Protein AF-A0A9P9W844-F1 (afdb_monomer_lite)

Sequence (372 aa):
MGIYDLEEVSGNNWARWEIDCRTGRSWWDEGYLLPQNLSDASILYVRTTEVPRVVESVQQILHGLYPSESNHTSTPWTVAMRSRADETLLPNTKSCARLAELTRAFARDAANRWNQSDDMRYLSKKLGKWMPGNKALTLDSRPTLSALMDTINATRAHGPSTRLPDEFYDERVREVIDRIVIDEQFRGYGLSRELRILGVGQLMGDIVLKMVDQVEWRMKCDTLGGTAMRSGGPPKLSLLGCHDRTIGVVLASLGCLGDSEQWPPFTSHIIFELFSKRTPGDSDLKEDKRNCLPRNANTSLTSIADQGGLSKLQGIGQRPVTKYTTNEEQTLDEYFVRVKYNDRIMTIPGCRVPGKHFDGDVSLCTLVSIPD

Secondary structure (DSSP, 8-state):
-EEEE-----TT------SSSSSS--TTTTT-SS-SSBS-GGGEEEEE-S-HHHHHHHHHHHHHHS-TTTB--SS---EE---TTS--SS--TTT-HHHHHHHHHHHHHHHHHHTTSHHHHHHHHHHGGGSGGGPPP-TTSSS-HHHHHHHHHHHHHS-GGGPPPGGGG-HHHHHHHHHHHHHHHHHHHHH-HHHHIIIIIHHHHHHHHHHHHHHHHHHHHHHTTTTS--S-PPPSEEEEEE-HHHHHHHHHHTT---TTPPP--TT-EEEEEEEEPPPTT--S--GGGS-------------TT---S------GGGS-GGG--HHHHHHHTTEEEEEEETTEEE--GGG-STTSEETTEEEEEEGGGS--

InterPro domains:
  IPR000560 Histidine phosphatase superfamily, clade-2 [PF00328] (36-277)
  IPR029033 Histidine phosphatase superfamily [G3DSA:3.40.50.1240] (22-370)
  IPR029033 Histidine phosphatase superfamily [SSF53254] (32-354)
  IPR050645 Histidine Acid Phosphatase [PTHR11567] (42-342)

Organism: NCBI:txid1658444

Structure (mmCIF, N/CA/C/O backbone):
data_AF-A0A9P9W844-F1
#
_entry.id   AF-A0A9P9W844-F1
#
loop_
_atom_site.group_PDB
_atom_site.id
_atom_site.type_symbol
_atom_site.label_atom_id
_atom_site.label_alt_id
_atom_site.label_comp_id
_atom_site.label_asym_id
_atom_site.label_entity_id
_atom_site.label_seq_id
_atom_site.pdbx_PDB_ins_code
_atom_site.Cartn_x
_atom_site.Cartn_y
_atom_site.Cartn_z
_atom_site.occupancy
_atom_site.B_iso_or_equiv
_atom_site.auth_seq_id
_atom_site.auth_comp_id
_atom_site.auth_asym_id
_atom_site.auth_atom_id
_atom_site.pdbx_PDB_model_num
ATOM 1 N N . MET A 1 1 ? -10.098 0.939 8.847 1.00 42.00 1 MET A N 1
ATOM 2 C CA . MET A 1 1 ? -8.892 1.739 8.527 1.00 42.00 1 MET A CA 1
ATOM 3 C C . MET A 1 1 ? -8.481 1.437 7.102 1.00 42.00 1 MET A C 1
ATOM 5 O O . MET A 1 1 ? -8.490 0.268 6.747 1.00 42.00 1 MET A O 1
ATOM 9 N N . GLY A 1 2 ? -8.169 2.449 6.294 1.00 43.94 2 GLY A N 1
ATOM 10 C CA . GLY A 1 2 ? -7.735 2.259 4.910 1.00 43.94 2 GLY A CA 1
ATOM 11 C C . GLY A 1 2 ? -6.359 2.871 4.652 1.00 43.94 2 GLY A C 1
ATOM 12 O O . GLY A 1 2 ? -6.083 3.976 5.120 1.00 43.94 2 GLY A O 1
ATOM 13 N N . ILE A 1 3 ? -5.509 2.143 3.935 1.00 47.06 3 ILE A N 1
ATOM 14 C CA . ILE A 1 3 ? -4.216 2.592 3.411 1.00 47.06 3 ILE A CA 1
ATOM 15 C C . ILE A 1 3 ? -4.394 2.782 1.910 1.00 47.06 3 ILE A C 1
ATOM 17 O O . ILE A 1 3 ? -4.820 1.834 1.263 1.00 47.06 3 ILE A O 1
ATOM 21 N N . TYR A 1 4 ? -4.077 3.954 1.367 1.00 54.84 4 TYR A N 1
ATOM 22 C CA . TYR A 1 4 ? -4.317 4.282 -0.039 1.00 54.84 4 TYR A CA 1
ATOM 23 C C . TYR A 1 4 ? -3.029 4.752 -0.706 1.00 54.84 4 TYR A C 1
ATOM 25 O O . TYR A 1 4 ? -2.387 5.677 -0.206 1.00 54.84 4 TYR A O 1
ATOM 33 N N . ASP A 1 5 ? -2.658 4.126 -1.818 1.00 54.19 5 ASP A N 1
ATOM 34 C CA . ASP A 1 5 ? -1.652 4.660 -2.732 1.00 54.19 5 ASP A CA 1
ATOM 35 C C . ASP A 1 5 ? -2.319 5.596 -3.731 1.00 54.19 5 ASP A C 1
ATOM 37 O O . ASP A 1 5 ? -3.281 5.226 -4.409 1.00 54.19 5 ASP A O 1
ATOM 41 N N . LEU A 1 6 ? -1.821 6.824 -3.798 1.00 47.84 6 LEU A N 1
ATOM 42 C CA . LEU A 1 6 ? -2.482 7.870 -4.543 1.00 47.84 6 LEU A CA 1
ATOM 43 C C . LEU A 1 6 ? -1.489 8.687 -5.366 1.00 47.84 6 LEU A C 1
ATOM 45 O O . LEU A 1 6 ? -0.541 9.275 -4.836 1.00 47.84 6 LEU A O 1
ATOM 49 N N . GLU A 1 7 ? -1.740 8.738 -6.672 1.00 39.69 7 GLU A N 1
ATOM 50 C CA . GLU A 1 7 ? -0.947 9.496 -7.633 1.00 39.69 7 GLU A CA 1
ATOM 51 C C . GLU A 1 7 ? -1.670 10.726 -8.185 1.00 39.69 7 GLU A C 1
ATOM 53 O O . GLU A 1 7 ? -2.881 10.877 -8.056 1.00 39.69 7 GLU A O 1
ATOM 58 N N . GLU A 1 8 ? -0.881 11.631 -8.773 1.00 37.25 8 GLU A N 1
ATOM 59 C CA . GLU A 1 8 ? -1.308 12.948 -9.246 1.00 37.25 8 GLU A CA 1
ATOM 60 C C . GLU A 1 8 ? -2.405 12.831 -10.313 1.00 37.25 8 GLU A C 1
ATOM 62 O O . GLU A 1 8 ? -2.256 12.151 -11.332 1.00 37.25 8 GLU A O 1
ATOM 67 N N . VAL A 1 9 ? -3.518 13.526 -10.080 1.00 37.34 9 VAL A N 1
ATOM 68 C CA . VAL A 1 9 ? -4.644 13.591 -11.011 1.00 37.34 9 VAL A CA 1
ATOM 69 C C . VAL A 1 9 ? -4.324 14.638 -12.077 1.00 37.34 9 VAL A C 1
ATOM 71 O O . VAL A 1 9 ? -4.545 15.831 -11.882 1.00 37.34 9 VAL A O 1
ATOM 74 N N . SER A 1 10 ? -3.819 14.215 -13.238 1.00 34.97 10 SER A N 1
ATOM 75 C CA . SER A 1 10 ? -3.808 15.096 -14.409 1.00 34.97 10 SER A CA 1
ATOM 76 C C . SER A 1 10 ? -5.248 15.312 -14.892 1.00 34.97 10 SER A C 1
ATOM 78 O O . SER A 1 10 ? -6.052 14.383 -14.908 1.00 34.97 10 SER A O 1
ATOM 80 N N . GLY A 1 11 ? -5.601 16.536 -15.302 1.00 32.78 11 GLY A N 1
ATOM 81 C CA . GLY A 1 11 ? -6.985 16.935 -15.625 1.00 32.78 11 GLY A CA 1
ATOM 82 C C . GLY A 1 11 ? -7.685 16.162 -16.758 1.00 32.78 11 GLY A C 1
ATOM 83 O O . GLY A 1 11 ? -8.869 16.387 -16.995 1.00 32.78 11 GLY A O 1
ATOM 84 N N . ASN A 1 12 ? -6.985 15.245 -17.437 1.00 29.53 12 ASN A N 1
ATOM 85 C CA . ASN A 1 12 ? -7.542 14.318 -18.431 1.00 29.53 12 ASN A CA 1
ATOM 86 C C . ASN A 1 12 ? -7.706 12.879 -17.903 1.00 29.53 12 ASN A C 1
ATOM 88 O O . ASN A 1 12 ? -8.390 12.078 -18.536 1.00 29.53 12 ASN A O 1
ATOM 92 N N . ASN A 1 13 ? -7.150 12.567 -16.730 1.00 33.66 13 ASN A N 1
ATOM 93 C CA . ASN A 1 13 ? -7.311 11.303 -16.021 1.00 33.66 13 ASN A CA 1
ATOM 94 C C . ASN A 1 13 ? -8.409 11.434 -14.966 1.00 33.66 13 ASN A C 1
ATOM 96 O O . ASN A 1 13 ? -8.236 11.087 -13.800 1.00 33.66 13 ASN A O 1
ATOM 100 N N . TRP A 1 14 ? -9.605 11.802 -15.429 1.00 30.64 14 TRP A N 1
ATOM 101 C CA . TRP A 1 14 ? -10.870 11.438 -14.783 1.00 30.64 14 TRP A CA 1
ATOM 102 C C . TRP A 1 14 ? -11.084 9.920 -14.840 1.00 30.64 14 TRP A C 1
ATOM 104 O O . TRP A 1 14 ? -12.204 9.463 -15.071 1.00 30.64 14 TRP A O 1
ATOM 114 N N . ALA A 1 15 ? -10.014 9.127 -14.701 1.00 28.08 15 ALA A N 1
ATOM 115 C CA . ALA A 1 15 ? -10.026 7.685 -14.613 1.00 28.08 15 ALA A CA 1
ATOM 116 C C . ALA A 1 15 ? -10.700 7.327 -13.291 1.00 28.08 15 ALA A C 1
ATOM 118 O O . ALA A 1 15 ? -10.074 6.945 -12.316 1.00 28.08 15 ALA A O 1
ATOM 119 N N . ARG A 1 16 ? -12.020 7.500 -13.310 1.00 31.55 16 ARG A N 1
ATOM 120 C CA . ARG A 1 16 ? -12.989 6.754 -12.555 1.00 31.55 16 ARG A CA 1
ATOM 121 C C . ARG A 1 16 ? -12.664 6.756 -11.068 1.00 31.55 16 ARG A C 1
ATOM 123 O O . ARG A 1 16 ? -12.397 5.713 -10.485 1.00 31.55 16 ARG A O 1
ATOM 130 N N . TRP A 1 17 ? -12.821 7.925 -10.448 1.00 34.47 17 TRP A N 1
ATOM 131 C CA . TRP A 1 17 ? -13.216 8.023 -9.041 1.00 34.47 17 TRP A CA 1
ATOM 132 C C . TRP A 1 17 ? -14.631 7.428 -8.874 1.00 34.47 17 TRP A C 1
ATOM 134 O O . TRP A 1 17 ? -15.589 8.101 -8.523 1.00 34.47 17 TRP A O 1
ATOM 144 N N . GLU A 1 18 ? -14.766 6.144 -9.200 1.00 30.50 18 GLU A N 1
ATOM 145 C CA . GLU A 1 18 ? -15.785 5.238 -8.697 1.00 30.50 18 GLU A CA 1
ATOM 146 C C . GLU A 1 18 ? -15.131 4.477 -7.545 1.00 30.50 18 GLU A C 1
ATOM 148 O O . GLU A 1 18 ? -15.062 3.250 -7.549 1.00 30.50 18 GLU A O 1
ATOM 153 N N . ILE A 1 19 ? -14.677 5.213 -6.526 1.00 37.66 19 ILE A N 1
ATOM 154 C CA . ILE A 1 19 ? -14.792 4.679 -5.172 1.00 37.66 19 ILE A CA 1
ATOM 155 C C . ILE A 1 19 ? -16.302 4.625 -4.932 1.00 37.66 19 ILE A C 1
ATOM 157 O O . ILE A 1 19 ? -16.931 5.586 -4.511 1.00 37.66 19 ILE A O 1
ATOM 161 N N . ASP A 1 20 ? -16.884 3.522 -5.385 1.00 37.94 20 ASP A N 1
ATOM 162 C CA . ASP A 1 20 ? -18.199 3.038 -5.016 1.00 37.94 20 ASP A CA 1
ATOM 163 C C . ASP A 1 20 ? -19.414 3.968 -5.236 1.00 37.94 20 ASP A C 1
ATOM 165 O O . ASP A 1 20 ? -20.297 4.088 -4.394 1.00 37.94 20 ASP A O 1
ATO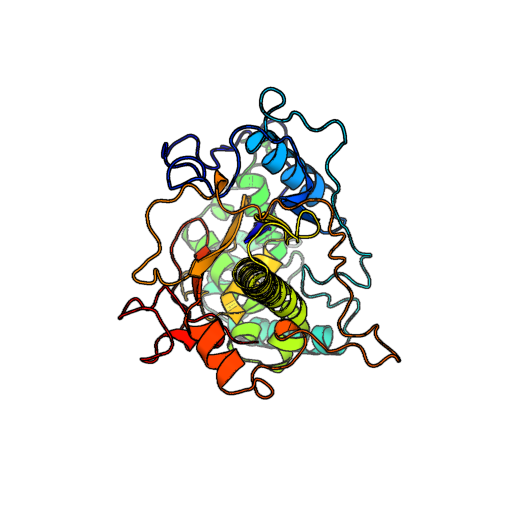M 169 N N . CYS A 1 21 ? -19.538 4.554 -6.432 1.00 33.62 21 CYS A N 1
ATOM 170 C CA . CYS A 1 21 ? -20.860 4.941 -6.960 1.00 33.62 21 CYS A CA 1
ATOM 171 C C . CYS A 1 21 ? -21.523 3.810 -7.775 1.00 33.62 21 CYS A C 1
ATOM 173 O O . CYS A 1 21 ? -22.697 3.914 -8.126 1.00 33.62 21 CYS A O 1
ATOM 175 N N . ARG A 1 22 ? -20.794 2.729 -8.112 1.00 30.25 22 ARG A N 1
ATOM 176 C CA . ARG A 1 22 ? -21.288 1.662 -9.006 1.00 30.25 22 ARG A CA 1
ATOM 177 C C . ARG A 1 22 ? -21.870 0.434 -8.328 1.00 30.25 22 ARG A C 1
ATOM 179 O O . ARG A 1 22 ? -22.662 -0.242 -8.981 1.00 30.25 22 ARG A O 1
ATOM 186 N N . THR A 1 23 ? -21.511 0.113 -7.083 1.00 35.56 23 THR A N 1
ATOM 187 C CA . THR A 1 23 ? -22.104 -1.066 -6.429 1.00 35.56 23 THR A CA 1
ATOM 188 C C . THR A 1 23 ? -23.347 -0.738 -5.615 1.00 35.56 23 THR A C 1
ATOM 190 O O . THR A 1 23 ? -24.075 -1.664 -5.257 1.00 35.56 23 THR A O 1
ATOM 193 N N . GLY A 1 24 ? -23.632 0.550 -5.366 1.00 31.31 24 GLY A N 1
ATOM 194 C CA . GLY A 1 24 ? -24.770 0.960 -4.538 1.00 31.31 24 GLY A CA 1
ATOM 195 C C . GLY A 1 24 ? -24.764 0.282 -3.163 1.00 31.31 24 GLY A C 1
ATOM 196 O O . GLY A 1 24 ? -25.828 0.070 -2.591 1.00 31.31 24 GLY A O 1
ATOM 197 N N . ARG A 1 25 ? -23.582 -0.143 -2.694 1.00 35.16 25 ARG A N 1
ATOM 198 C CA . ARG A 1 25 ? -23.336 -0.788 -1.402 1.00 35.16 25 ARG A CA 1
ATOM 199 C C . ARG A 1 25 ? -22.230 -0.039 -0.697 1.00 35.16 25 ARG A C 1
ATOM 201 O O . ARG A 1 25 ? -21.144 -0.544 -0.434 1.00 35.16 25 ARG A O 1
ATOM 208 N N . SER A 1 26 ? -22.559 1.203 -0.424 1.00 40.28 26 SER A N 1
ATOM 209 C CA . SER A 1 26 ? -21.688 2.107 0.280 1.00 40.28 26 SER A CA 1
ATOM 210 C C . SER A 1 26 ? -21.530 1.677 1.740 1.00 40.28 26 SER A C 1
ATOM 212 O O . SER A 1 26 ? -22.377 0.987 2.309 1.00 40.28 26 SER A O 1
ATOM 214 N N . TRP A 1 27 ? -20.490 2.171 2.406 1.00 41.88 27 TRP A N 1
ATOM 215 C CA . TRP A 1 27 ? -20.341 2.122 3.868 1.00 41.88 27 TRP A CA 1
ATOM 216 C C . TRP A 1 27 ? -21.550 2.705 4.637 1.00 41.88 27 TRP A C 1
ATOM 218 O O . TRP A 1 27 ? -21.640 2.547 5.856 1.00 41.88 27 TRP A O 1
ATOM 228 N N . TRP A 1 28 ? -22.473 3.369 3.932 1.00 39.81 28 TRP A N 1
ATOM 229 C CA . TRP A 1 28 ? -23.765 3.841 4.424 1.00 39.81 28 TRP A CA 1
ATOM 230 C C . TRP A 1 28 ? -24.824 2.722 4.490 1.00 39.81 28 TRP A C 1
ATOM 232 O O . TRP A 1 28 ? -25.696 2.770 5.357 1.00 39.81 28 TRP A O 1
ATOM 242 N N . ASP A 1 29 ? -24.729 1.702 3.627 1.00 36.88 29 ASP A N 1
ATOM 243 C CA . ASP A 1 29 ? -25.777 0.699 3.386 1.00 36.88 29 ASP A CA 1
ATOM 244 C C . ASP A 1 29 ? -25.617 -0.593 4.209 1.00 36.88 29 ASP A C 1
ATOM 246 O O . ASP A 1 29 ? -26.610 -1.259 4.498 1.00 36.88 29 ASP A O 1
ATOM 250 N N . GLU A 1 30 ? -24.407 -0.933 4.672 1.00 39.41 30 GLU A N 1
ATOM 251 C CA . GLU A 1 30 ? -24.163 -2.114 5.532 1.00 39.41 30 GLU A CA 1
ATOM 252 C C . GLU A 1 30 ? -24.120 -1.794 7.043 1.00 39.41 30 GLU A C 1
ATOM 254 O O . GLU A 1 30 ? -23.496 -2.504 7.830 1.00 39.41 30 GLU A O 1
ATOM 259 N N . GLY A 1 31 ? -24.842 -0.754 7.477 1.00 48.69 31 GLY A N 1
ATOM 260 C CA . GLY A 1 31 ? -25.117 -0.509 8.898 1.00 48.69 31 GLY A CA 1
ATOM 261 C C . GLY A 1 31 ? -24.191 0.511 9.569 1.00 48.69 31 GLY A C 1
ATOM 262 O O . GLY A 1 31 ? -23.405 0.171 10.444 1.00 48.69 31 GLY A O 1
ATOM 263 N N . TYR A 1 32 ? -24.358 1.782 9.194 1.00 56.44 32 TYR A N 1
ATOM 264 C CA . TYR A 1 32 ? -24.092 2.990 9.998 1.00 56.44 32 TYR A CA 1
ATOM 265 C C . TYR A 1 32 ? -22.720 3.143 10.690 1.00 56.44 32 TYR A C 1
ATOM 267 O O . TYR A 1 32 ? -22.647 3.757 11.756 1.00 56.44 32 TYR A O 1
ATOM 275 N N . LEU A 1 33 ? -21.611 2.675 10.099 1.00 74.62 33 LEU A N 1
ATOM 276 C CA . LEU A 1 33 ? -20.281 2.973 10.661 1.00 74.62 33 LEU A CA 1
ATOM 277 C C . LEU A 1 33 ? -20.007 4.488 10.671 1.00 74.62 33 LEU A C 1
ATOM 279 O O . LEU A 1 33 ? -19.502 5.027 11.656 1.00 74.62 33 LEU A O 1
ATOM 283 N N . LEU A 1 34 ? -20.362 5.176 9.584 1.00 80.56 34 LEU A N 1
ATOM 284 C CA . LEU A 1 34 ? -20.202 6.618 9.426 1.00 80.56 34 LEU A CA 1
ATOM 285 C C . LEU A 1 34 ? -21.570 7.315 9.332 1.00 80.56 34 LEU A C 1
ATOM 287 O O . LEU A 1 34 ? -22.494 6.771 8.723 1.00 80.56 34 LEU A O 1
ATOM 291 N N . PRO A 1 35 ? -21.729 8.516 9.921 1.00 82.06 35 PRO A N 1
ATOM 292 C CA . PRO A 1 35 ? -22.961 9.288 9.824 1.00 82.06 35 PRO A CA 1
ATOM 293 C C . PRO A 1 35 ? -23.095 9.912 8.437 1.00 82.06 35 PRO A C 1
ATOM 295 O O . PRO A 1 35 ? -22.126 10.478 7.936 1.00 82.06 35 PRO A O 1
ATOM 298 N N . GLN A 1 36 ? -24.297 9.866 7.858 1.00 80.75 36 GLN A N 1
ATOM 299 C CA . GLN A 1 36 ? -24.585 10.429 6.531 1.00 80.75 36 GLN A CA 1
ATOM 300 C C . GLN A 1 36 ? -24.199 11.912 6.417 1.00 80.75 36 GLN A C 1
ATOM 302 O O . GLN A 1 36 ? -23.729 12.346 5.373 1.00 80.75 36 GLN A O 1
ATOM 307 N N . ASN A 1 37 ? -24.372 12.672 7.502 1.00 84.94 37 ASN A N 1
ATOM 308 C CA . ASN A 1 37 ? -23.933 14.058 7.597 1.00 84.94 37 ASN A CA 1
ATOM 309 C C . ASN A 1 37 ? -22.814 14.173 8.634 1.00 84.94 37 ASN A C 1
ATOM 311 O O . ASN A 1 37 ? -22.986 13.779 9.793 1.00 84.94 37 ASN A O 1
ATOM 315 N N . LEU A 1 38 ? -21.681 14.744 8.234 1.00 84.69 38 LEU A N 1
ATOM 316 C CA . LEU A 1 38 ? -20.537 14.961 9.108 1.00 84.69 38 LEU A CA 1
ATOM 317 C C . LEU A 1 38 ? -20.730 16.248 9.909 1.00 84.69 38 LEU A C 1
ATOM 319 O O . LEU A 1 38 ? -20.555 17.348 9.390 1.00 84.69 38 LEU A O 1
ATOM 323 N N . SER A 1 39 ? -21.064 16.113 11.189 1.00 84.00 39 SER A N 1
ATOM 324 C CA . SER A 1 39 ? -21.105 17.229 12.145 1.00 84.00 39 SER A CA 1
ATOM 325 C C . SER A 1 39 ? -19.859 17.301 13.034 1.00 84.00 39 SER A C 1
ATOM 327 O O . SER A 1 39 ? -19.537 18.369 13.552 1.00 84.00 39 SER A O 1
ATOM 329 N N . ASP A 1 40 ? -19.135 16.188 13.181 1.00 81.81 40 ASP A N 1
ATOM 330 C CA . ASP A 1 40 ? -17.910 16.082 13.973 1.00 81.81 40 ASP A CA 1
ATOM 331 C C . ASP A 1 40 ? -16.804 15.395 13.162 1.00 81.81 40 ASP A C 1
ATOM 333 O O . ASP A 1 40 ? -16.854 14.192 12.912 1.00 81.81 40 ASP A O 1
ATOM 337 N N . ALA A 1 41 ? -15.781 16.159 12.768 1.00 83.94 41 ALA A N 1
ATOM 338 C CA . ALA A 1 41 ? -14.636 15.637 12.023 1.00 83.94 41 ALA A CA 1
ATOM 339 C C . ALA A 1 41 ? -13.765 14.668 12.843 1.00 83.94 41 ALA A C 1
ATOM 341 O O . ALA A 1 41 ? -12.997 13.915 12.251 1.00 83.94 41 ALA A O 1
ATOM 342 N N . SER A 1 42 ? -13.871 14.652 14.179 1.00 82.25 42 SER A N 1
ATOM 343 C CA . SER A 1 42 ? -13.040 13.803 15.047 1.00 82.25 42 SER A CA 1
ATOM 344 C C . SER A 1 42 ? -13.351 12.307 14.934 1.00 82.25 42 SER A C 1
ATOM 346 O O . SER A 1 42 ? -12.550 11.477 15.365 1.00 82.25 42 SER A O 1
ATOM 348 N N . ILE A 1 43 ? -14.458 11.937 14.279 1.00 83.50 43 ILE A N 1
ATOM 349 C CA . ILE A 1 43 ? -14.731 10.543 13.897 1.00 83.50 43 ILE A CA 1
ATOM 350 C C . ILE A 1 43 ? -13.758 10.032 12.825 1.00 83.50 43 ILE A C 1
ATOM 352 O O . ILE A 1 43 ? -13.652 8.820 12.620 1.00 83.50 43 ILE A O 1
ATOM 356 N N . LEU A 1 44 ? -13.074 10.950 12.136 1.00 86.88 44 LEU A N 1
ATOM 357 C CA . LEU A 1 44 ? -12.075 10.676 11.120 1.00 86.88 44 LEU A CA 1
ATOM 358 C C . LEU A 1 44 ? -10.683 10.974 11.673 1.00 86.88 44 LEU A C 1
ATOM 360 O O . LEU A 1 44 ? -10.428 12.011 12.281 1.00 86.88 44 LEU A O 1
ATOM 364 N N . TYR A 1 45 ? -9.746 10.083 11.385 1.00 91.44 45 TYR A N 1
ATOM 365 C CA . TYR A 1 45 ? -8.326 10.350 11.531 1.00 91.44 45 TYR A CA 1
ATOM 366 C C . TYR A 1 45 ? -7.667 10.269 10.166 1.00 91.44 45 TYR A C 1
ATOM 368 O O . TYR A 1 45 ? -7.720 9.230 9.514 1.00 91.44 45 TYR A O 1
ATOM 376 N N . VAL A 1 46 ? -7.030 11.353 9.742 1.00 93.56 46 VAL A N 1
ATOM 377 C CA . VAL A 1 46 ? -6.402 11.441 8.426 1.00 93.56 46 VAL A CA 1
ATOM 378 C C . VAL A 1 46 ? -4.914 11.685 8.602 1.00 93.56 46 VAL A C 1
ATOM 380 O O . VAL A 1 46 ? -4.513 12.610 9.310 1.00 93.56 46 VAL A O 1
ATOM 383 N N . ARG A 1 47 ? -4.089 10.870 7.944 1.00 95.50 47 ARG A N 1
ATOM 384 C CA . ARG A 1 47 ? -2.640 11.068 7.872 1.00 95.50 47 ARG A CA 1
ATOM 385 C C . ARG A 1 47 ? -2.138 10.800 6.465 1.00 95.50 47 ARG A C 1
ATOM 387 O O . ARG A 1 47 ? -2.578 9.847 5.833 1.00 95.50 47 ARG A O 1
ATOM 394 N N . THR A 1 48 ? -1.174 11.581 6.007 1.00 95.88 48 THR A N 1
ATOM 395 C CA . THR A 1 48 ? -0.487 11.347 4.735 1.00 95.88 48 THR A CA 1
ATOM 396 C C . THR A 1 48 ? 1.018 11.456 4.909 1.00 95.88 48 THR A C 1
ATOM 398 O O . THR A 1 48 ? 1.500 12.015 5.898 1.00 95.88 48 THR A O 1
ATOM 401 N N . THR A 1 49 ? 1.768 10.952 3.931 1.00 95.00 49 THR A N 1
ATOM 402 C CA . THR A 1 49 ? 3.136 11.435 3.730 1.00 95.00 49 THR A CA 1
ATOM 403 C C . THR A 1 49 ? 3.093 12.896 3.279 1.00 95.00 49 THR A C 1
ATOM 405 O O . THR A 1 49 ? 2.067 13.395 2.813 1.00 95.00 49 THR A O 1
ATOM 408 N N . GLU A 1 50 ? 4.212 13.606 3.396 1.00 93.00 50 GLU A N 1
ATOM 409 C CA . GLU A 1 50 ? 4.322 15.007 2.957 1.00 93.00 50 GLU A CA 1
ATOM 410 C C . GLU A 1 50 ? 4.404 15.183 1.424 1.00 93.00 50 GLU A C 1
ATOM 412 O O . GLU A 1 50 ? 4.741 16.258 0.927 1.00 93.00 50 GLU A O 1
ATOM 417 N N . VAL A 1 51 ? 4.152 14.124 0.649 1.00 92.25 51 VAL A N 1
ATOM 418 C CA . VAL A 1 51 ? 4.236 14.159 -0.812 1.00 92.25 51 VAL A CA 1
ATOM 419 C C . VAL A 1 51 ? 2.952 14.788 -1.379 1.00 92.25 51 VAL A C 1
ATOM 421 O O . VAL A 1 51 ? 1.880 14.227 -1.156 1.00 92.25 51 VAL A O 1
ATOM 424 N N . PRO A 1 52 ? 3.025 15.890 -2.160 1.00 93.56 52 PRO A N 1
ATOM 425 C CA . PRO A 1 52 ? 1.843 16.652 -2.584 1.00 93.56 52 PRO A CA 1
ATOM 426 C C . PRO A 1 52 ? 0.729 15.816 -3.224 1.00 93.56 52 PRO A C 1
ATOM 428 O O . PRO A 1 52 ? -0.411 15.891 -2.780 1.00 93.56 52 PRO A O 1
ATOM 431 N N . ARG A 1 53 ? 1.065 14.930 -4.173 1.00 89.81 53 ARG A N 1
ATOM 432 C CA . ARG A 1 53 ? 0.076 14.061 -4.841 1.00 89.81 53 ARG A CA 1
ATOM 433 C C . ARG A 1 53 ? -0.714 13.164 -3.881 1.00 89.81 53 ARG A C 1
ATOM 435 O O . ARG A 1 53 ? -1.880 12.868 -4.126 1.00 89.81 53 ARG A O 1
ATOM 442 N N . VAL A 1 54 ? -0.097 12.760 -2.769 1.00 93.56 54 VAL A N 1
ATOM 443 C CA . VAL A 1 54 ? -0.744 11.936 -1.742 1.00 93.56 54 VAL A CA 1
ATOM 444 C C . VAL A 1 54 ? -1.706 12.787 -0.916 1.00 93.56 54 VAL A C 1
ATOM 446 O O . VAL A 1 54 ? -2.829 12.361 -0.650 1.00 93.56 54 VAL A O 1
ATOM 449 N N . VAL A 1 55 ? -1.288 14.004 -0.548 1.00 92.94 55 VAL A N 1
ATOM 450 C CA . VAL A 1 55 ? -2.122 14.973 0.182 1.00 92.94 55 VAL A CA 1
ATOM 451 C C . VAL A 1 55 ? -3.366 15.325 -0.631 1.00 92.94 55 VAL A C 1
ATOM 453 O O . VAL A 1 55 ? -4.482 15.191 -0.131 1.00 92.94 55 VAL A O 1
ATOM 456 N N . GLU A 1 56 ? -3.180 15.726 -1.887 1.00 90.88 56 GLU A N 1
ATOM 457 C CA . GLU A 1 56 ? -4.267 16.131 -2.782 1.00 90.88 56 GLU A CA 1
ATOM 458 C C . GLU A 1 56 ? -5.262 14.997 -3.001 1.00 90.88 56 GLU A C 1
ATOM 460 O O . GLU A 1 56 ? -6.471 15.194 -2.913 1.00 90.88 56 GLU A O 1
ATOM 465 N N . SER A 1 57 ? -4.774 13.780 -3.208 1.00 88.88 57 SER A N 1
ATOM 466 C CA . SER A 1 57 ? -5.656 12.643 -3.429 1.00 88.88 57 SER A CA 1
ATOM 467 C C . SER A 1 57 ? -6.445 12.244 -2.184 1.00 88.88 57 SER A C 1
ATOM 469 O O . SER A 1 57 ? -7.622 11.908 -2.288 1.00 88.88 57 SER A O 1
ATOM 471 N N . VAL A 1 58 ? -5.847 12.318 -0.989 1.00 90.69 58 VAL A N 1
ATOM 472 C CA . VAL A 1 58 ? -6.594 12.119 0.262 1.00 90.69 58 VAL A CA 1
ATOM 473 C C . VAL A 1 58 ? -7.653 13.202 0.439 1.00 90.69 58 VAL A C 1
ATOM 475 O O . VAL A 1 58 ? -8.769 12.896 0.857 1.00 90.69 58 VAL A O 1
ATOM 478 N N . GLN A 1 59 ? -7.350 14.451 0.077 1.00 90.06 59 GLN A N 1
ATOM 479 C CA . GLN A 1 59 ? -8.360 15.505 0.049 1.00 90.06 59 GLN A CA 1
ATOM 480 C C . GLN A 1 59 ? -9.491 15.151 -0.924 1.00 90.06 59 GLN A C 1
ATOM 482 O O . GLN A 1 59 ? -10.648 15.306 -0.546 1.00 90.06 59 GLN A O 1
ATOM 487 N N . GLN A 1 60 ? -9.206 14.629 -2.123 1.00 88.44 60 GLN A N 1
ATOM 488 C CA . GLN A 1 60 ? -10.253 14.191 -3.060 1.00 88.44 60 GLN A CA 1
ATOM 489 C C . GLN A 1 60 ? -11.117 13.057 -2.489 1.00 88.44 60 GLN A C 1
ATOM 491 O O . GLN A 1 60 ? -12.342 13.134 -2.569 1.00 88.44 60 GLN A O 1
ATOM 496 N N . ILE A 1 61 ? -10.513 12.052 -1.841 1.00 87.69 61 ILE A N 1
ATOM 497 C CA . ILE A 1 61 ? -11.255 10.970 -1.167 1.00 87.69 61 ILE A CA 1
ATOM 498 C C . ILE A 1 61 ? -12.220 11.543 -0.136 1.00 87.69 61 ILE A C 1
ATOM 500 O O . ILE A 1 61 ? -13.386 11.164 -0.093 1.00 87.69 61 ILE A O 1
ATOM 504 N N . LEU A 1 62 ? -11.745 12.465 0.696 1.00 88.25 62 LEU A N 1
ATOM 505 C CA . LEU A 1 62 ? -12.570 13.058 1.735 1.00 88.25 62 LEU A CA 1
ATOM 506 C C . LEU A 1 62 ? -13.705 13.916 1.141 1.00 88.25 62 LEU A C 1
ATOM 508 O O . LEU A 1 62 ? -14.801 13.900 1.693 1.00 88.25 62 LEU A O 1
ATOM 512 N N . HIS A 1 63 ? -13.493 14.605 0.009 1.00 86.88 63 HIS A N 1
ATOM 513 C CA . HIS A 1 63 ? -14.560 15.352 -0.683 1.00 86.88 63 HIS A CA 1
ATOM 514 C C . HIS A 1 63 ? -15.597 14.421 -1.315 1.00 86.88 63 HIS A C 1
ATOM 516 O O . HIS A 1 63 ? -16.773 14.768 -1.358 1.00 86.88 63 HIS A O 1
ATOM 522 N N . GLY A 1 64 ? -15.182 13.238 -1.776 1.00 84.94 64 GLY A N 1
ATOM 523 C CA . GLY A 1 64 ? -16.099 12.198 -2.239 1.00 84.94 64 GLY A CA 1
ATOM 524 C C . GLY A 1 64 ? -16.876 11.541 -1.095 1.00 84.94 64 GLY A C 1
ATOM 525 O O . GLY A 1 64 ? -18.068 11.284 -1.234 1.00 84.94 64 GLY A O 1
ATOM 526 N N . LEU A 1 65 ? -16.220 11.304 0.046 1.00 84.44 65 LEU A N 1
ATOM 527 C CA . LEU A 1 65 ? -16.837 10.705 1.231 1.00 84.44 65 LEU A CA 1
ATOM 528 C C . LEU A 1 65 ? -17.824 11.664 1.908 1.00 84.44 65 LEU A C 1
ATOM 530 O O . LEU A 1 65 ? -18.894 11.242 2.329 1.00 84.44 65 LEU A O 1
ATOM 534 N N . TYR A 1 66 ? -17.465 12.944 1.998 1.00 86.88 66 TYR A N 1
ATOM 535 C CA . TYR A 1 66 ? -18.298 13.999 2.563 1.00 86.88 66 TYR A CA 1
ATOM 536 C C . TYR A 1 66 ? -18.314 15.234 1.654 1.00 86.88 66 TYR A C 1
ATOM 538 O O . TYR A 1 66 ? -17.575 16.196 1.902 1.00 86.88 66 TYR A O 1
ATOM 546 N N . PRO A 1 67 ? -19.182 15.236 0.622 1.00 87.12 67 PRO A N 1
ATOM 547 C CA . PRO A 1 67 ? -19.437 16.413 -0.204 1.00 87.12 67 PRO A CA 1
ATOM 548 C C . PRO A 1 67 ? -19.901 17.611 0.628 1.00 87.12 67 PRO A C 1
ATOM 550 O O . PRO A 1 67 ? -20.411 17.441 1.742 1.00 87.12 67 PRO A O 1
ATOM 553 N N . SER A 1 68 ? -19.786 18.821 0.074 1.00 85.56 68 SER A N 1
ATOM 554 C CA . SER A 1 68 ? -20.141 20.085 0.744 1.00 85.56 68 SER A CA 1
ATOM 555 C C . SER A 1 68 ? -21.545 20.110 1.357 1.00 85.56 68 SER A C 1
ATOM 557 O O . SER A 1 68 ? -21.771 20.763 2.369 1.00 85.56 68 SER A O 1
ATOM 559 N N . GLU A 1 69 ? -22.479 19.375 0.768 1.00 86.56 69 GLU A N 1
ATOM 560 C CA . GLU A 1 69 ? -23.874 19.260 1.177 1.00 86.56 69 GLU A CA 1
ATOM 561 C C . GLU A 1 69 ? -24.047 18.416 2.445 1.00 86.56 69 GLU A C 1
ATOM 563 O O . GLU A 1 69 ? -24.993 18.631 3.197 1.00 86.56 69 GLU A O 1
ATOM 568 N N . SER A 1 70 ? -23.133 17.472 2.682 1.00 86.19 70 SER A N 1
ATOM 569 C CA . SER A 1 70 ? -23.140 16.540 3.821 1.00 86.19 70 SER A CA 1
ATOM 570 C C . SER A 1 70 ? -22.088 16.879 4.882 1.00 86.19 70 SER A C 1
ATOM 572 O O . SER A 1 70 ? -22.149 16.384 6.008 1.00 86.19 70 SER A O 1
ATOM 574 N N . ASN A 1 71 ? -21.112 17.725 4.544 1.00 86.88 71 ASN A N 1
ATOM 575 C CA . ASN A 1 71 ? -20.092 18.203 5.463 1.00 86.88 71 ASN A CA 1
ATOM 576 C C . ASN A 1 71 ? -20.570 19.479 6.170 1.00 86.88 71 ASN A C 1
ATOM 578 O O . ASN A 1 71 ? -20.456 20.583 5.644 1.00 86.88 71 ASN A O 1
ATOM 582 N N . HIS A 1 72 ? -21.074 19.331 7.392 1.00 86.75 72 HIS A N 1
ATOM 583 C CA . HIS A 1 72 ? -21.539 20.441 8.230 1.00 86.75 72 HIS A CA 1
ATOM 584 C C . HIS A 1 72 ? -20.509 20.874 9.279 1.00 86.75 72 HIS A C 1
ATOM 586 O O . HIS A 1 72 ? -20.842 21.589 10.227 1.00 86.75 72 HIS A O 1
ATOM 592 N N . THR A 1 73 ? -19.259 20.429 9.149 1.00 83.69 73 THR A N 1
ATOM 593 C CA . THR A 1 73 ? -18.189 20.844 10.055 1.00 83.69 73 THR A CA 1
ATOM 594 C C . THR A 1 73 ? -17.835 22.315 9.822 1.00 83.69 73 THR A C 1
ATOM 596 O O . THR A 1 73 ? -17.763 22.792 8.692 1.00 83.69 73 THR A O 1
ATOM 599 N N . SER A 1 74 ? -17.601 23.065 10.901 1.00 74.88 74 SER A N 1
ATOM 600 C CA . SER A 1 74 ? -17.211 24.482 10.818 1.00 74.88 74 SER A CA 1
ATOM 601 C C . SER A 1 74 ? -15.711 24.686 10.578 1.00 74.88 74 SER A C 1
ATOM 603 O O . SER A 1 74 ? -15.249 25.823 10.505 1.00 74.88 74 SER A O 1
ATOM 605 N N . THR A 1 75 ? -14.930 23.605 10.536 1.00 75.88 75 THR A N 1
ATOM 606 C CA . THR A 1 75 ? -13.464 23.631 10.489 1.00 75.88 75 THR A CA 1
ATOM 607 C C . THR A 1 75 ? -12.941 22.791 9.327 1.00 75.88 75 THR A C 1
ATOM 609 O O . THR A 1 75 ? -13.474 21.706 9.097 1.00 75.88 75 THR A O 1
ATOM 612 N N . PRO A 1 76 ? -11.860 23.218 8.650 1.00 80.50 76 PRO A N 1
ATOM 613 C CA . PRO A 1 76 ? -11.168 22.382 7.673 1.00 80.50 76 PRO A CA 1
ATOM 614 C C . PRO A 1 76 ? -10.712 21.048 8.274 1.00 80.50 76 PRO A C 1
ATOM 616 O O . PRO A 1 76 ? -10.475 20.949 9.481 1.00 80.50 76 PRO A O 1
ATOM 619 N N . TRP A 1 77 ? -10.539 20.029 7.432 1.00 84.31 77 TRP A N 1
ATOM 620 C CA . TRP A 1 77 ? -10.007 18.746 7.885 1.00 84.31 77 TRP A CA 1
ATOM 621 C C . TRP A 1 77 ? -8.555 18.868 8.337 1.00 84.31 77 TRP A C 1
ATOM 623 O O . TRP A 1 77 ? -7.706 19.426 7.640 1.00 84.31 77 TRP A O 1
ATOM 633 N N . THR A 1 78 ? -8.259 18.270 9.485 1.00 89.81 78 THR A N 1
ATOM 634 C CA . THR A 1 78 ? -6.888 18.128 9.968 1.00 89.81 78 THR A CA 1
ATOM 635 C C . THR A 1 78 ? -6.242 16.921 9.299 1.00 89.81 78 THR A C 1
ATOM 637 O O . THR A 1 78 ? -6.635 15.784 9.556 1.00 89.81 78 THR A O 1
ATOM 640 N N . VAL A 1 79 ? -5.224 17.162 8.473 1.00 91.44 79 VAL A N 1
ATOM 641 C CA . VAL A 1 79 ? -4.393 16.111 7.870 1.00 91.44 79 VAL A CA 1
ATOM 642 C C . VAL A 1 79 ? -3.071 16.042 8.625 1.00 91.44 79 VAL A C 1
ATOM 644 O O . VAL A 1 79 ? -2.264 16.970 8.575 1.00 91.44 79 VAL A O 1
ATOM 647 N N . ALA A 1 80 ? -2.852 14.949 9.353 1.00 93.81 80 ALA A N 1
ATOM 648 C CA . ALA A 1 80 ? -1.605 14.725 10.069 1.00 93.81 80 ALA A CA 1
ATOM 649 C C . ALA A 1 80 ? -0.477 14.355 9.095 1.00 93.81 80 ALA A C 1
ATOM 651 O O . ALA A 1 80 ? -0.658 13.545 8.188 1.00 93.81 80 ALA A O 1
ATOM 652 N N . MET A 1 81 ? 0.713 14.900 9.326 1.00 92.81 81 MET A N 1
ATOM 653 C CA . MET A 1 81 ? 1.924 14.578 8.573 1.00 92.81 81 MET A CA 1
ATOM 654 C C . MET A 1 81 ? 3.099 14.445 9.538 1.00 92.81 81 MET A C 1
ATOM 656 O O . MET A 1 81 ? 3.114 15.067 10.603 1.00 92.81 81 MET A O 1
ATOM 660 N N . ARG A 1 82 ? 4.084 13.628 9.166 1.00 91.62 82 ARG A N 1
ATOM 661 C CA . ARG A 1 82 ? 5.384 13.570 9.839 1.00 91.62 82 ARG A CA 1
ATOM 662 C C . ARG A 1 82 ? 6.461 14.147 8.930 1.00 91.62 82 ARG A C 1
ATOM 664 O O . ARG A 1 82 ? 6.270 14.263 7.723 1.00 91.62 82 ARG A O 1
ATOM 671 N N . SER A 1 83 ? 7.596 14.500 9.526 1.00 92.31 83 SER A N 1
ATOM 672 C CA . SER A 1 83 ? 8.788 14.854 8.759 1.00 92.31 83 SER A CA 1
ATOM 673 C C . SER A 1 83 ? 9.254 13.650 7.930 1.00 92.31 83 SER A C 1
ATOM 675 O O . SER A 1 83 ? 9.066 12.500 8.340 1.00 92.31 83 SER A O 1
ATOM 677 N N . ARG A 1 84 ? 9.961 13.883 6.814 1.00 90.94 84 ARG A N 1
ATOM 678 C CA . ARG A 1 84 ? 10.636 12.790 6.078 1.00 90.94 84 ARG A CA 1
ATOM 679 C C . ARG A 1 84 ? 11.531 11.921 6.957 1.00 90.94 84 ARG A C 1
ATOM 681 O O . ARG A 1 84 ? 11.735 10.757 6.625 1.00 90.94 84 ARG A O 1
ATOM 688 N N . ALA A 1 85 ? 12.120 12.481 8.013 1.00 92.06 85 ALA A N 1
ATOM 689 C CA . ALA A 1 85 ? 13.037 11.747 8.876 1.00 92.06 85 ALA A CA 1
ATOM 690 C C . ALA A 1 85 ? 12.298 10.703 9.728 1.00 92.06 85 ALA A C 1
ATOM 692 O O . ALA A 1 85 ? 12.813 9.599 9.899 1.00 92.06 85 ALA A O 1
ATOM 693 N N . ASP A 1 86 ? 11.073 11.023 10.154 1.00 91.94 86 ASP A N 1
ATOM 694 C CA . ASP A 1 86 ? 10.266 10.236 11.099 1.00 91.94 86 ASP A CA 1
ATOM 695 C C . ASP A 1 86 ? 9.104 9.488 10.426 1.00 91.94 86 ASP A C 1
ATOM 697 O O . ASP A 1 86 ? 8.198 8.970 11.091 1.00 91.94 86 ASP A O 1
ATOM 701 N N . GLU A 1 87 ? 9.079 9.480 9.093 1.00 94.00 87 GLU A N 1
ATOM 702 C CA . GLU A 1 87 ? 7.981 8.900 8.334 1.00 94.00 87 GLU A CA 1
ATOM 703 C C . GLU A 1 87 ? 7.937 7.373 8.488 1.00 94.00 87 GLU A C 1
ATOM 705 O O . GLU A 1 87 ? 8.945 6.684 8.311 1.00 94.00 87 GLU A O 1
ATOM 710 N N . THR A 1 88 ? 6.740 6.864 8.791 1.00 94.75 88 THR A N 1
ATOM 711 C CA . THR A 1 88 ? 6.434 5.438 8.988 1.00 94.75 88 THR A CA 1
ATOM 712 C C . THR A 1 88 ? 5.391 4.905 8.009 1.00 94.75 88 THR A C 1
ATOM 714 O O . THR A 1 88 ? 5.185 3.700 7.954 1.00 94.75 88 THR A O 1
ATOM 717 N N . LEU A 1 89 ? 4.768 5.758 7.186 1.00 95.19 89 LEU A N 1
ATOM 718 C CA . LEU A 1 89 ? 3.875 5.342 6.098 1.00 95.19 89 LEU A CA 1
ATOM 719 C C . LEU A 1 89 ? 4.621 4.784 4.881 1.00 95.19 89 LEU A C 1
ATOM 721 O O . LEU A 1 89 ? 3.987 4.516 3.869 1.00 95.19 89 LEU A O 1
ATOM 725 N N . LEU A 1 90 ? 5.944 4.622 4.944 1.00 93.31 90 LEU A N 1
ATOM 726 C CA . LEU A 1 90 ? 6.739 3.886 3.963 1.00 93.31 90 LEU A CA 1
ATOM 727 C C . LEU A 1 90 ? 8.032 3.346 4.602 1.00 93.31 90 LEU A C 1
ATOM 729 O O . LEU A 1 90 ? 8.499 3.909 5.596 1.00 93.31 90 LEU A O 1
ATOM 733 N N . PRO A 1 91 ? 8.678 2.326 4.005 1.00 95.25 91 PRO A N 1
ATOM 734 C CA . PRO A 1 91 ? 9.996 1.872 4.442 1.00 95.25 91 PRO A CA 1
ATOM 735 C C . PRO A 1 91 ? 11.058 2.965 4.272 1.00 95.25 91 PRO A C 1
ATOM 737 O O . PRO A 1 91 ? 11.553 3.223 3.167 1.00 95.25 91 PRO A O 1
ATOM 740 N N . ASN A 1 92 ? 11.435 3.600 5.381 1.00 95.25 92 ASN A N 1
ATOM 741 C CA . ASN A 1 92 ? 12.312 4.764 5.381 1.00 95.25 92 ASN A CA 1
ATOM 742 C C . ASN A 1 92 ? 13.801 4.382 5.361 1.00 95.25 92 ASN A C 1
ATOM 744 O O . ASN A 1 92 ? 14.531 4.482 6.350 1.00 95.25 92 ASN A O 1
ATOM 748 N N . THR A 1 93 ? 14.282 3.949 4.195 1.00 95.81 93 THR A N 1
ATOM 749 C CA . THR A 1 93 ? 15.694 3.581 3.987 1.00 95.81 93 THR A CA 1
ATOM 750 C C . THR A 1 93 ? 16.655 4.766 4.120 1.00 95.81 93 THR A C 1
ATOM 752 O O . THR A 1 93 ? 17.861 4.557 4.185 1.00 95.81 93 THR A O 1
ATOM 755 N N . LYS A 1 94 ? 16.163 6.013 4.118 1.00 94.06 94 LYS A N 1
ATOM 756 C CA . LYS A 1 94 ? 17.011 7.202 4.293 1.00 94.06 94 LYS A CA 1
ATOM 757 C C . LYS A 1 94 ? 17.360 7.428 5.763 1.00 94.06 94 LYS A C 1
ATOM 759 O O . LYS A 1 94 ? 18.503 7.766 6.052 1.00 94.06 94 LYS A O 1
ATOM 764 N N . SER A 1 95 ? 16.409 7.192 6.666 1.00 95.38 95 SER A N 1
ATOM 765 C CA . SER A 1 95 ? 16.605 7.360 8.112 1.00 95.38 95 SER A CA 1
ATOM 766 C C . SER A 1 95 ? 17.080 6.090 8.825 1.00 95.38 95 SER A C 1
ATOM 768 O O . SER A 1 95 ? 17.678 6.178 9.892 1.00 95.38 95 SER A O 1
ATOM 770 N N . CYS A 1 96 ? 16.849 4.899 8.258 1.00 97.06 96 CYS A N 1
ATOM 771 C CA . CYS A 1 96 ? 17.240 3.626 8.871 1.00 97.06 96 CYS A CA 1
ATOM 772 C C . CYS A 1 96 ? 18.362 2.925 8.083 1.00 97.06 96 CYS A C 1
ATOM 774 O O . CYS A 1 96 ? 18.124 2.267 7.066 1.00 97.06 96 CYS A O 1
ATOM 776 N N . ALA A 1 97 ? 19.600 3.014 8.584 1.00 97.94 97 ALA A N 1
ATOM 777 C CA . ALA A 1 97 ? 20.780 2.442 7.927 1.00 97.94 97 ALA A CA 1
ATOM 778 C C . ALA A 1 97 ? 20.699 0.913 7.758 1.00 97.94 97 ALA A C 1
ATOM 780 O O . ALA A 1 97 ? 21.049 0.388 6.698 1.00 97.94 97 ALA A O 1
ATOM 781 N N . ARG A 1 98 ? 20.188 0.199 8.771 1.00 98.00 98 ARG A N 1
ATOM 782 C CA . ARG A 1 98 ? 20.031 -1.261 8.716 1.00 98.00 98 ARG A CA 1
ATOM 783 C C . ARG A 1 98 ? 18.985 -1.684 7.683 1.00 98.00 98 ARG A C 1
ATOM 785 O O . ARG A 1 98 ? 19.232 -2.596 6.897 1.00 98.00 98 ARG A O 1
ATOM 792 N N . LEU A 1 99 ? 17.861 -0.969 7.604 1.00 98.06 99 LEU A N 1
ATOM 793 C CA . LEU A 1 99 ? 16.859 -1.178 6.556 1.00 98.06 99 LEU A CA 1
ATOM 794 C C . LEU A 1 99 ? 17.450 -0.945 5.156 1.00 98.06 99 LEU A C 1
ATOM 796 O O . LEU A 1 99 ? 17.185 -1.720 4.236 1.00 98.06 99 LEU A O 1
ATOM 800 N N . ALA A 1 100 ? 18.280 0.089 4.987 1.00 98.19 100 ALA A N 1
ATOM 801 C CA . ALA A 1 100 ? 18.957 0.377 3.722 1.00 98.19 100 ALA A CA 1
ATOM 802 C C . ALA A 1 100 ? 19.958 -0.716 3.321 1.00 98.19 100 ALA A C 1
ATOM 804 O O . ALA A 1 100 ? 20.104 -1.040 2.141 1.00 98.19 100 ALA A O 1
ATOM 805 N N . GLU A 1 101 ? 20.676 -1.287 4.286 1.00 98.44 101 GLU A N 1
ATOM 806 C CA . GLU A 1 101 ? 21.568 -2.423 4.064 1.00 98.44 101 GLU A CA 1
ATOM 807 C C . GLU A 1 101 ? 20.795 -3.655 3.582 1.00 98.44 101 GLU A C 1
ATOM 809 O O . GLU A 1 101 ? 21.119 -4.193 2.521 1.00 98.44 101 GLU A O 1
ATOM 814 N N . LEU A 1 102 ? 19.740 -4.044 4.307 1.00 98.25 102 LEU A N 1
ATOM 815 C CA . LEU A 1 102 ? 18.906 -5.198 3.967 1.00 98.25 102 LEU A CA 1
ATOM 816 C C . LEU A 1 102 ? 18.229 -5.023 2.603 1.00 98.25 102 LEU A C 1
ATOM 818 O O . LEU A 1 102 ? 18.299 -5.919 1.766 1.00 98.25 102 LEU A O 1
ATOM 822 N N . THR A 1 103 ? 17.646 -3.849 2.341 1.00 97.19 103 THR A N 1
ATOM 823 C CA . THR A 1 103 ? 17.004 -3.540 1.051 1.00 97.19 103 THR A CA 1
ATOM 824 C C . THR A 1 103 ? 18.000 -3.679 -0.104 1.00 97.19 103 THR A C 1
ATOM 826 O O . THR A 1 103 ? 17.696 -4.311 -1.111 1.00 97.19 103 THR A O 1
ATOM 829 N N . ARG A 1 104 ? 19.231 -3.163 0.048 1.00 97.38 104 ARG A N 1
ATOM 830 C CA . ARG A 1 104 ? 20.282 -3.318 -0.974 1.00 97.38 104 ARG A CA 1
ATOM 831 C C . ARG A 1 104 ? 20.730 -4.768 -1.142 1.00 97.38 104 ARG A C 1
ATOM 833 O O . ARG A 1 104 ? 21.086 -5.156 -2.249 1.00 97.38 104 ARG A O 1
ATOM 840 N N . ALA A 1 105 ? 20.757 -5.557 -0.069 1.00 98.12 105 ALA A N 1
ATOM 841 C CA . ALA A 1 105 ? 21.100 -6.972 -0.152 1.00 98.12 105 ALA A CA 1
ATOM 842 C C . ALA A 1 105 ? 20.057 -7.756 -0.964 1.00 98.12 105 ALA A C 1
ATOM 844 O O . ALA A 1 105 ? 20.443 -8.496 -1.866 1.00 98.12 105 ALA A O 1
ATOM 845 N N . PHE A 1 106 ? 18.763 -7.531 -0.715 1.00 97.56 106 PHE A N 1
ATOM 846 C CA . PHE A 1 106 ? 17.687 -8.155 -1.492 1.00 97.56 106 PHE A CA 1
ATOM 847 C C . PHE A 1 106 ? 17.648 -7.675 -2.948 1.00 97.56 106 PHE A C 1
ATOM 849 O O . PHE A 1 106 ? 17.508 -8.504 -3.840 1.00 97.56 106 PHE A O 1
ATOM 856 N N . ALA A 1 107 ? 17.876 -6.384 -3.210 1.00 96.75 107 ALA A N 1
ATOM 857 C CA . ALA A 1 107 ? 17.972 -5.875 -4.581 1.00 96.75 107 ALA A CA 1
ATOM 858 C C . ALA A 1 107 ? 19.137 -6.520 -5.360 1.00 96.75 107 ALA A C 1
ATOM 860 O O . ALA A 1 107 ? 18.986 -6.892 -6.522 1.00 96.75 107 ALA A O 1
ATOM 861 N N . ARG A 1 108 ? 20.297 -6.731 -4.714 1.00 97.69 108 ARG A N 1
ATOM 862 C CA . ARG A 1 108 ? 21.424 -7.463 -5.326 1.00 97.69 108 ARG A CA 1
ATOM 863 C C . ARG A 1 108 ? 21.102 -8.936 -5.584 1.00 97.69 108 ARG A C 1
ATOM 865 O O . ARG A 1 108 ? 21.487 -9.452 -6.628 1.00 97.69 108 ARG A O 1
ATOM 872 N N . ASP A 1 109 ? 20.416 -9.609 -4.659 1.00 97.56 109 ASP A N 1
ATOM 873 C CA . ASP A 1 109 ? 19.953 -10.994 -4.853 1.00 97.56 109 ASP A CA 1
ATOM 874 C C . ASP A 1 109 ? 19.015 -11.098 -6.065 1.00 97.56 109 ASP A C 1
ATOM 876 O O . ASP A 1 109 ? 19.210 -11.948 -6.935 1.00 97.56 109 ASP A O 1
ATOM 880 N N . ALA A 1 110 ? 18.057 -10.173 -6.179 1.00 97.69 110 ALA A N 1
ATOM 881 C CA . ALA A 1 110 ? 17.154 -10.091 -7.322 1.00 97.69 110 ALA A CA 1
ATOM 882 C C . ALA A 1 110 ? 17.913 -9.831 -8.634 1.00 97.69 110 ALA A C 1
ATOM 884 O O . ALA A 1 110 ? 17.675 -10.522 -9.624 1.00 97.69 110 ALA A O 1
ATOM 885 N N . ALA A 1 111 ? 18.883 -8.911 -8.647 1.00 97.75 111 ALA A N 1
ATOM 886 C CA . ALA A 1 111 ? 19.698 -8.646 -9.833 1.00 97.75 111 ALA A CA 1
ATOM 887 C C . ALA A 1 111 ? 20.480 -9.894 -10.276 1.00 97.75 111 ALA A C 1
ATOM 889 O O . ALA A 1 111 ? 20.460 -10.250 -11.455 1.00 97.75 111 ALA A O 1
ATOM 890 N N . ASN A 1 112 ? 21.102 -10.613 -9.334 1.00 97.62 112 ASN A N 1
ATOM 891 C CA . ASN A 1 112 ? 21.815 -11.862 -9.619 1.00 97.62 112 ASN A CA 1
ATOM 892 C C . ASN A 1 112 ? 20.893 -12.940 -10.203 1.00 97.62 112 ASN A C 1
ATOM 894 O O . ASN A 1 112 ? 21.297 -13.672 -11.107 1.00 97.62 112 ASN A O 1
ATOM 898 N N . ARG A 1 113 ? 19.655 -13.030 -9.708 1.00 96.81 113 ARG A N 1
ATOM 899 C CA . ARG A 1 113 ? 18.649 -13.974 -10.203 1.00 96.81 113 ARG A CA 1
ATOM 900 C C . ARG A 1 113 ? 18.153 -13.616 -11.601 1.00 96.81 113 ARG A C 1
ATOM 902 O O . ARG A 1 113 ? 18.079 -14.485 -12.467 1.00 96.81 113 ARG A O 1
ATOM 909 N N . TRP A 1 114 ? 17.771 -12.360 -11.812 1.00 98.00 114 TRP A N 1
ATOM 910 C CA . TRP A 1 114 ? 16.977 -11.972 -12.976 1.00 98.00 114 TRP A CA 1
ATOM 911 C C . TRP A 1 114 ? 17.804 -11.464 -14.148 1.00 98.00 114 TRP A C 1
ATOM 913 O O . TRP A 1 114 ? 17.402 -11.700 -15.286 1.00 98.00 114 TRP A O 1
ATOM 923 N N . ASN A 1 115 ? 18.966 -10.840 -13.930 1.00 97.62 115 ASN A N 1
ATOM 924 C CA . ASN A 1 115 ? 19.727 -10.214 -15.021 1.00 97.62 115 ASN A CA 1
ATOM 925 C C . ASN A 1 115 ? 20.149 -11.206 -16.117 1.00 97.62 115 ASN A C 1
ATOM 927 O O . ASN A 1 115 ? 20.248 -10.825 -17.279 1.00 97.62 115 ASN A O 1
ATOM 931 N N . GLN A 1 116 ? 20.360 -12.477 -15.763 1.00 96.44 116 GLN A N 1
ATOM 932 C CA . GLN A 1 116 ? 20.735 -13.545 -16.699 1.00 96.44 116 GLN A CA 1
ATOM 933 C C . GLN A 1 116 ? 19.578 -14.505 -17.026 1.00 96.44 116 GLN A C 1
ATOM 935 O O . GLN A 1 116 ? 19.805 -15.579 -17.586 1.00 96.44 116 GLN A O 1
ATOM 940 N N . SER A 1 117 ? 18.339 -14.146 -16.685 1.00 97.94 117 SER A N 1
ATOM 941 C CA . SER A 1 117 ? 17.151 -14.959 -16.972 1.00 97.94 117 SER A CA 1
ATOM 942 C C . SER A 1 117 ? 16.706 -14.849 -18.437 1.00 97.94 117 SER A C 1
ATOM 944 O O . SER A 1 117 ? 17.014 -13.874 -19.129 1.00 97.94 117 SER A O 1
ATOM 946 N N . ASP A 1 118 ? 15.940 -15.836 -18.916 1.00 98.12 118 ASP A N 1
ATOM 947 C CA . ASP A 1 118 ? 15.284 -15.761 -20.233 1.00 98.12 118 ASP A CA 1
ATOM 948 C C . ASP A 1 118 ? 14.289 -14.605 -20.319 1.00 98.12 118 ASP A C 1
ATOM 950 O O . ASP A 1 118 ? 14.153 -13.973 -21.365 1.00 98.12 118 ASP A O 1
ATOM 954 N N . ASP A 1 119 ? 13.649 -14.282 -19.201 1.00 97.25 119 ASP A N 1
ATOM 955 C CA . ASP A 1 119 ? 12.725 -13.165 -19.081 1.00 97.25 119 ASP A CA 1
ATOM 956 C C . ASP A 1 119 ? 13.427 -11.815 -19.301 1.00 97.25 119 ASP A C 1
ATOM 958 O O . ASP A 1 119 ? 12.973 -11.002 -20.107 1.00 97.25 119 ASP A O 1
ATOM 962 N N . MET A 1 120 ? 14.594 -11.590 -18.686 1.00 97.69 120 MET A N 1
ATOM 963 C CA . MET A 1 120 ? 15.372 -10.368 -18.929 1.00 97.69 120 MET A CA 1
ATOM 964 C C . MET A 1 120 ? 15.955 -10.321 -20.351 1.00 97.69 120 MET A C 1
ATOM 966 O O . MET A 1 120 ? 16.010 -9.252 -20.968 1.00 97.69 120 MET A O 1
ATOM 970 N N . ARG A 1 121 ? 16.332 -11.475 -20.925 1.00 97.56 121 ARG A N 1
ATOM 971 C CA . ARG A 1 121 ? 16.712 -11.571 -22.347 1.00 97.56 121 ARG A CA 1
ATOM 972 C C . ARG A 1 121 ? 15.551 -11.196 -23.269 1.00 97.56 121 ARG A C 1
ATOM 974 O O . ARG A 1 121 ? 15.760 -10.467 -24.240 1.00 97.56 121 ARG A O 1
ATOM 981 N N . TYR A 1 122 ? 14.338 -11.659 -22.967 1.00 97.75 122 TYR A N 1
ATOM 982 C CA . TYR A 1 122 ? 13.123 -11.312 -23.704 1.00 97.75 122 TYR A CA 1
ATOM 983 C C . TYR A 1 122 ? 12.866 -9.802 -23.668 1.00 97.75 122 TYR A C 1
ATOM 985 O O . TYR A 1 122 ? 12.708 -9.185 -24.726 1.00 97.75 122 TYR A O 1
ATOM 993 N N . LEU A 1 123 ? 12.919 -9.193 -22.479 1.00 97.56 123 LEU A N 1
ATOM 994 C CA . LEU A 1 123 ? 12.759 -7.746 -22.326 1.00 97.56 123 LEU A CA 1
ATOM 995 C C . LEU A 1 123 ? 13.835 -6.965 -23.085 1.00 97.56 123 LEU A C 1
ATOM 997 O O . LEU A 1 123 ? 13.513 -6.043 -23.831 1.00 97.56 123 LEU A O 1
ATOM 1001 N N . SER A 1 124 ? 15.102 -7.371 -22.974 1.00 96.69 124 SER A N 1
ATOM 1002 C CA . SER A 1 124 ? 16.212 -6.751 -23.709 1.00 96.69 124 SER A CA 1
ATOM 1003 C C . SER A 1 124 ? 16.014 -6.810 -25.223 1.00 96.69 124 SER A C 1
ATOM 1005 O O . SER A 1 124 ? 16.273 -5.829 -25.916 1.00 96.69 124 SER A O 1
ATOM 1007 N N . LYS A 1 125 ? 15.510 -7.932 -25.750 1.00 96.50 125 LYS A N 1
ATOM 1008 C CA . LYS A 1 125 ? 15.212 -8.083 -27.181 1.00 96.50 125 LYS A CA 1
ATOM 1009 C C . LYS A 1 125 ? 14.094 -7.143 -27.640 1.00 96.50 125 LYS A C 1
ATOM 1011 O O . LYS A 1 125 ? 14.176 -6.602 -28.740 1.00 96.50 125 LYS A O 1
ATOM 1016 N N . LYS A 1 126 ? 13.048 -6.973 -26.828 1.00 96.25 126 LYS A N 1
ATOM 1017 C CA . LYS A 1 126 ? 11.885 -6.133 -27.157 1.00 96.25 126 LYS A CA 1
ATOM 1018 C C . LYS A 1 126 ? 12.186 -4.642 -27.008 1.00 96.25 126 LYS A C 1
ATOM 1020 O O . LYS A 1 126 ? 11.860 -3.860 -27.898 1.00 96.25 126 LYS A O 1
ATOM 1025 N N . LEU A 1 127 ? 12.815 -4.260 -25.898 1.00 96.06 127 LEU A N 1
ATOM 1026 C CA . LEU A 1 127 ? 12.904 -2.868 -25.454 1.00 96.06 127 LEU A CA 1
ATOM 1027 C C . LEU A 1 127 ? 14.315 -2.275 -25.536 1.00 96.06 127 LEU A C 1
ATOM 1029 O O . LEU A 1 127 ? 14.454 -1.057 -25.507 1.00 96.06 127 LEU A O 1
ATOM 1033 N N . GLY A 1 128 ? 15.364 -3.092 -25.686 1.00 94.25 128 GLY A N 1
ATOM 1034 C CA . GLY A 1 128 ? 16.758 -2.629 -25.650 1.00 94.25 128 GLY A CA 1
ATOM 1035 C C . GLY A 1 128 ? 17.098 -1.576 -26.709 1.00 94.25 128 GLY A C 1
ATOM 1036 O O . GLY A 1 128 ? 17.877 -0.668 -26.440 1.00 94.25 128 GLY A O 1
ATOM 1037 N N . LYS A 1 129 ? 16.448 -1.616 -27.884 1.00 94.31 129 LYS A N 1
ATOM 1038 C CA . LYS A 1 129 ? 16.606 -0.597 -28.946 1.00 94.31 129 LYS A CA 1
ATOM 1039 C C . LYS A 1 129 ? 16.122 0.804 -28.545 1.00 94.31 129 LYS A C 1
ATOM 1041 O O . LYS A 1 129 ? 16.482 1.777 -29.192 1.00 94.31 129 LYS A O 1
ATOM 1046 N N . TRP A 1 130 ? 15.280 0.894 -27.518 1.00 94.44 130 TRP A N 1
ATOM 1047 C CA . TRP A 1 130 ? 14.765 2.152 -26.982 1.00 94.44 130 TRP A CA 1
ATOM 1048 C C . TRP A 1 130 ? 15.583 2.650 -25.785 1.00 94.44 130 TRP A C 1
ATOM 1050 O O . TRP A 1 130 ? 15.364 3.762 -25.309 1.00 94.44 130 TRP A O 1
ATOM 1060 N N . MET A 1 131 ? 16.510 1.834 -25.274 1.00 93.25 131 MET A N 1
ATOM 1061 C CA . MET A 1 131 ? 17.347 2.193 -24.132 1.00 93.25 131 MET A CA 1
ATOM 1062 C C . MET A 1 131 ? 18.530 3.070 -24.565 1.00 93.25 131 MET A C 1
ATOM 1064 O O . MET A 1 131 ? 19.032 2.922 -25.683 1.00 93.25 131 MET A O 1
ATOM 1068 N N . PRO A 1 132 ? 19.042 3.955 -23.686 1.00 91.19 132 PRO A N 1
ATOM 1069 C CA . PRO A 1 132 ? 20.192 4.796 -24.002 1.00 91.19 132 PRO A CA 1
ATOM 1070 C C . PRO A 1 132 ? 21.400 3.986 -24.497 1.00 91.19 132 PRO A C 1
ATOM 1072 O O . PRO A 1 132 ? 21.927 3.117 -23.798 1.00 91.19 132 PRO A O 1
ATOM 1075 N N . GLY A 1 133 ? 21.854 4.287 -25.717 1.00 90.19 133 GLY A N 1
ATOM 1076 C CA . GLY A 1 133 ? 22.968 3.585 -26.360 1.00 90.19 133 GLY A CA 1
ATOM 1077 C C . GLY A 1 133 ? 22.642 2.160 -26.819 1.00 90.19 133 GLY A C 1
ATOM 1078 O O . GLY A 1 133 ? 23.568 1.369 -26.978 1.00 90.19 133 GLY A O 1
ATOM 1079 N N . ASN A 1 134 ? 21.360 1.826 -27.006 1.00 89.31 134 ASN A N 1
ATOM 1080 C CA . ASN A 1 134 ? 20.871 0.514 -27.445 1.00 89.31 134 ASN A CA 1
ATOM 1081 C C . ASN A 1 134 ? 21.374 -0.642 -26.566 1.00 89.31 134 ASN A C 1
ATOM 1083 O O . ASN A 1 134 ? 21.689 -1.732 -27.051 1.00 89.31 134 ASN A O 1
ATOM 1087 N N . LYS A 1 135 ? 21.522 -0.376 -25.265 1.00 88.88 135 LYS A N 1
ATOM 1088 C CA . LYS A 1 135 ? 22.053 -1.343 -24.305 1.00 88.88 135 LYS A CA 1
ATOM 1089 C C . LYS A 1 135 ? 20.998 -2.377 -23.926 1.00 88.88 135 LYS A C 1
ATOM 1091 O O . LYS A 1 135 ? 19.802 -2.095 -23.910 1.00 88.88 135 LYS A O 1
ATOM 1096 N N . ALA A 1 136 ? 21.474 -3.572 -23.580 1.00 91.25 136 ALA A N 1
ATOM 1097 C CA . ALA A 1 136 ? 20.638 -4.592 -22.964 1.00 91.25 136 ALA A CA 1
ATOM 1098 C C . ALA A 1 136 ? 20.040 -4.066 -21.651 1.00 91.25 136 ALA A C 1
ATOM 1100 O O . ALA A 1 136 ? 20.692 -3.321 -20.913 1.00 91.25 136 ALA A O 1
ATOM 1101 N N . LEU A 1 137 ? 18.801 -4.463 -21.385 1.00 94.25 137 LEU A N 1
ATOM 1102 C CA . LEU A 1 137 ? 18.091 -4.127 -20.164 1.00 94.25 137 LEU A CA 1
ATOM 1103 C C . LEU A 1 137 ? 18.572 -5.054 -19.045 1.00 94.25 137 LEU A C 1
ATOM 1105 O O . LEU A 1 137 ? 18.721 -6.260 -19.245 1.00 94.25 137 LEU A O 1
ATOM 1109 N N . THR A 1 138 ? 18.801 -4.489 -17.868 1.00 94.62 138 THR A N 1
ATOM 1110 C CA . THR A 1 138 ? 19.024 -5.242 -16.631 1.00 94.62 138 THR A CA 1
ATOM 1111 C C . THR A 1 138 ? 18.153 -4.636 -15.541 1.00 94.62 138 THR A C 1
ATOM 1113 O O . THR A 1 138 ? 17.620 -3.539 -15.699 1.00 94.62 138 THR A O 1
ATOM 1116 N N . LEU A 1 139 ? 17.984 -5.336 -14.423 1.00 95.44 139 LEU A N 1
ATOM 1117 C CA . LEU A 1 139 ? 17.205 -4.828 -13.295 1.00 95.44 139 LEU A CA 1
ATOM 1118 C C . LEU A 1 139 ? 17.733 -3.461 -12.820 1.00 95.44 139 LEU A C 1
ATOM 1120 O O . LEU A 1 139 ? 16.974 -2.520 -12.593 1.00 95.44 139 LEU A O 1
ATOM 1124 N N . ASP A 1 140 ? 19.058 -3.350 -12.776 1.00 92.50 140 ASP A N 1
ATOM 1125 C CA . ASP A 1 140 ? 19.860 -2.224 -12.306 1.00 92.50 140 ASP A CA 1
ATOM 1126 C C . ASP A 1 140 ? 20.411 -1.325 -13.432 1.00 92.50 140 ASP A C 1
ATOM 1128 O O . ASP A 1 140 ? 21.331 -0.530 -13.202 1.00 92.50 140 ASP A O 1
ATOM 1132 N N . SER A 1 141 ? 19.870 -1.425 -14.653 1.00 91.88 141 SER A N 1
ATOM 1133 C CA . SER A 1 141 ? 20.278 -0.563 -15.766 1.00 91.88 141 SER A CA 1
ATOM 1134 C C . SER A 1 141 ? 19.915 0.908 -15.516 1.00 91.88 141 SER A C 1
ATOM 1136 O O . SER A 1 141 ? 19.316 1.277 -14.507 1.00 91.88 141 SER A O 1
ATOM 1138 N N . ARG A 1 142 ? 20.295 1.799 -16.439 1.00 91.31 142 ARG A N 1
ATOM 1139 C CA . ARG A 1 142 ? 19.876 3.209 -16.411 1.00 91.31 142 ARG A CA 1
ATOM 1140 C C . ARG A 1 142 ? 19.169 3.556 -17.726 1.00 91.31 142 ARG A C 1
ATOM 1142 O O . ARG A 1 142 ? 19.872 3.676 -18.733 1.00 91.31 142 ARG A O 1
ATOM 1149 N N . PRO A 1 143 ? 17.830 3.721 -17.734 1.00 93.12 143 PRO A N 1
ATOM 1150 C CA . PRO A 1 143 ? 16.892 3.624 -16.595 1.00 93.12 143 PRO A CA 1
ATOM 1151 C C . PRO A 1 143 ? 16.811 2.212 -15.981 1.00 93.12 143 PRO A C 1
ATOM 1153 O O . PRO A 1 143 ? 17.132 1.232 -16.656 1.00 93.12 143 PRO A O 1
ATOM 1156 N N . THR A 1 144 ? 16.420 2.115 -14.702 1.00 95.25 144 THR A N 1
ATOM 1157 C CA . THR A 1 144 ? 16.178 0.823 -14.028 1.00 95.25 144 THR A CA 1
ATOM 1158 C C . THR A 1 144 ? 14.894 0.189 -14.550 1.00 95.25 144 THR A C 1
ATOM 1160 O O . THR A 1 144 ? 14.058 0.873 -15.149 1.00 95.25 144 THR A O 1
ATOM 1163 N N . LEU A 1 145 ? 14.701 -1.106 -14.292 1.00 96.69 145 LEU A N 1
ATOM 1164 C CA . LEU A 1 145 ? 13.471 -1.785 -14.701 1.00 96.69 145 LEU A CA 1
ATOM 1165 C C . LEU A 1 145 ? 12.221 -1.184 -14.036 1.00 96.69 145 LEU A C 1
ATOM 1167 O O . LEU A 1 145 ? 11.207 -0.996 -14.701 1.00 96.69 145 LEU A O 1
ATOM 1171 N N . SER A 1 146 ? 12.319 -0.817 -12.756 1.00 95.38 146 SER A N 1
ATOM 1172 C CA . SER A 1 146 ? 11.259 -0.105 -12.030 1.00 95.38 146 SER A CA 1
ATOM 1173 C C . SER A 1 146 ? 10.952 1.266 -12.638 1.00 95.38 146 SER A C 1
ATOM 1175 O O . SER A 1 146 ? 9.797 1.567 -12.899 1.00 95.38 146 SER A O 1
ATOM 1177 N N . ALA A 1 147 ? 11.965 2.062 -12.994 1.00 94.56 147 ALA A N 1
ATOM 1178 C CA . ALA A 1 147 ? 11.739 3.350 -13.654 1.00 94.56 147 ALA A CA 1
ATOM 1179 C C . ALA A 1 147 ? 11.064 3.192 -15.030 1.00 94.56 147 ALA A C 1
ATOM 1181 O O . ALA A 1 147 ? 10.293 4.050 -15.470 1.00 94.56 147 ALA A O 1
ATOM 1182 N N . LEU A 1 148 ? 11.347 2.087 -15.727 1.00 95.62 148 LEU A N 1
ATOM 1183 C CA . LEU A 1 148 ? 10.668 1.758 -16.971 1.00 95.62 148 LEU A CA 1
ATOM 1184 C C . LEU A 1 148 ? 9.201 1.382 -16.733 1.00 95.62 148 LEU A C 1
ATOM 1186 O O . LEU A 1 148 ? 8.335 1.881 -17.449 1.00 95.62 148 LEU A O 1
ATOM 1190 N N . MET A 1 149 ? 8.924 0.560 -15.719 1.00 95.81 149 MET A N 1
ATOM 1191 C CA . MET A 1 149 ? 7.567 0.228 -15.272 1.00 95.81 149 MET A CA 1
ATOM 1192 C C . MET A 1 149 ? 6.761 1.493 -14.943 1.00 95.81 149 MET A C 1
ATOM 1194 O O . MET A 1 149 ? 5.661 1.657 -15.472 1.00 95.81 149 MET A O 1
ATOM 1198 N N . ASP A 1 150 ? 7.339 2.418 -14.170 1.00 94.44 150 ASP A N 1
ATOM 1199 C CA . ASP A 1 150 ? 6.722 3.703 -13.819 1.00 94.44 150 ASP A CA 1
ATOM 1200 C C . ASP A 1 150 ? 6.365 4.501 -15.076 1.00 94.44 150 ASP A C 1
ATOM 1202 O O 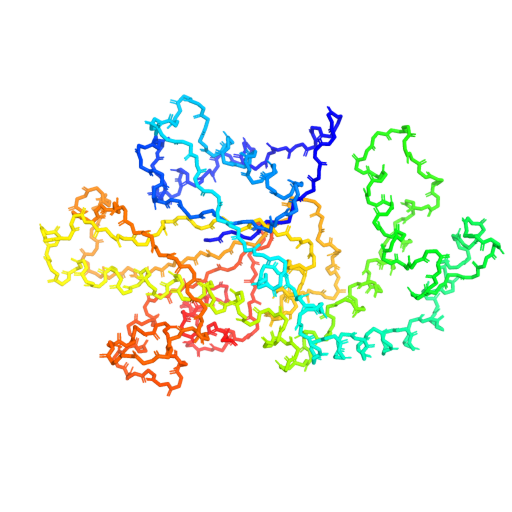. ASP A 1 150 ? 5.241 4.974 -15.232 1.00 94.44 150 ASP A O 1
ATOM 1206 N N . THR A 1 151 ? 7.292 4.587 -16.035 1.00 94.19 151 THR A N 1
ATOM 1207 C CA . THR A 1 151 ? 7.067 5.308 -17.298 1.00 94.19 151 THR A CA 1
ATOM 1208 C C . THR A 1 151 ? 5.948 4.659 -18.122 1.00 94.19 151 THR A C 1
ATOM 1210 O O . THR A 1 151 ? 5.087 5.352 -18.668 1.00 94.19 151 THR A O 1
ATOM 1213 N N . ILE A 1 152 ? 5.915 3.326 -18.210 1.00 94.25 152 ILE A N 1
ATOM 1214 C CA . ILE A 1 152 ? 4.856 2.594 -18.919 1.00 94.25 152 ILE A CA 1
ATOM 1215 C C . ILE A 1 152 ? 3.501 2.853 -18.259 1.00 94.25 152 ILE A C 1
ATOM 1217 O O . ILE A 1 152 ? 2.533 3.160 -18.956 1.00 94.25 152 ILE A O 1
ATOM 1221 N N . ASN A 1 153 ? 3.417 2.743 -16.933 1.00 92.75 153 ASN A N 1
ATOM 1222 C CA . ASN A 1 153 ? 2.165 2.912 -16.199 1.00 92.75 153 ASN A CA 1
ATOM 1223 C C . ASN A 1 153 ? 1.676 4.365 -16.243 1.00 92.75 153 ASN A C 1
ATOM 1225 O O . ASN A 1 153 ? 0.504 4.591 -16.548 1.00 92.75 153 ASN A O 1
ATOM 1229 N N . ALA A 1 154 ? 2.569 5.343 -16.077 1.00 91.25 154 ALA A N 1
ATOM 1230 C CA . ALA A 1 154 ? 2.244 6.756 -16.218 1.00 91.25 154 ALA A CA 1
ATOM 1231 C C . ALA A 1 154 ? 1.714 7.062 -17.626 1.00 91.25 154 ALA A C 1
ATOM 1233 O O . ALA A 1 154 ? 0.609 7.578 -17.780 1.00 91.25 154 ALA A O 1
ATOM 1234 N N . THR A 1 155 ? 2.442 6.693 -18.680 1.00 93.75 155 THR A N 1
ATOM 1235 C CA . THR A 1 155 ? 2.016 6.969 -20.065 1.00 93.75 155 THR A CA 1
ATOM 1236 C C . THR A 1 155 ? 0.745 6.221 -20.460 1.00 93.75 155 THR A C 1
ATOM 1238 O O . THR A 1 155 ? -0.061 6.750 -21.218 1.00 93.75 155 THR A O 1
ATOM 1241 N N . ARG A 1 156 ? 0.523 5.014 -19.924 1.00 89.44 156 ARG A N 1
ATOM 1242 C CA . ARG A 1 156 ? -0.709 4.244 -20.140 1.00 89.44 156 ARG A CA 1
ATOM 1243 C C . ARG A 1 156 ? -1.917 4.880 -19.463 1.00 89.44 156 ARG A C 1
ATOM 1245 O O . ARG A 1 156 ? -3.007 4.807 -20.026 1.00 89.44 156 ARG A O 1
ATOM 1252 N N . ALA A 1 157 ? -1.730 5.432 -18.264 1.00 87.00 157 ALA A N 1
ATOM 1253 C CA . ALA A 1 157 ? -2.787 6.128 -17.544 1.00 87.00 157 ALA A CA 1
ATOM 1254 C C . ALA A 1 157 ? -3.188 7.420 -18.260 1.00 87.00 157 ALA A C 1
ATOM 1256 O O . ALA A 1 157 ? -4.346 7.800 -18.200 1.00 87.00 157 ALA A O 1
ATOM 1257 N N . HIS A 1 158 ? -2.249 8.064 -18.955 1.00 85.38 158 HIS A N 1
ATOM 1258 C CA . HIS A 1 158 ? -2.476 9.287 -19.716 1.00 85.38 158 HIS A CA 1
ATOM 1259 C C . HIS A 1 158 ? -2.977 9.028 -21.153 1.00 85.38 158 HIS A C 1
ATOM 1261 O O . HIS A 1 158 ? -2.984 7.911 -21.674 1.00 85.38 158 HIS A O 1
ATOM 1267 N N . GLY A 1 159 ? -3.429 10.103 -21.803 1.00 81.50 159 GLY A N 1
ATOM 1268 C CA . GLY A 1 159 ? -3.942 10.075 -23.172 1.00 81.50 159 GLY A CA 1
ATOM 1269 C C . GLY A 1 159 ? -2.885 9.765 -24.249 1.00 81.50 159 GLY A C 1
ATOM 1270 O O . GLY A 1 159 ? -1.688 9.694 -23.977 1.00 81.50 159 GLY A O 1
ATOM 1271 N N . PRO A 1 160 ? -3.307 9.628 -25.519 1.00 89.75 160 PRO A N 1
ATOM 1272 C CA . PRO A 1 160 ? -2.444 9.200 -26.625 1.00 89.75 160 PRO A CA 1
ATOM 1273 C C . PRO A 1 160 ? -1.213 10.087 -26.875 1.00 89.75 160 PRO A C 1
ATOM 1275 O O . PRO A 1 160 ? -0.243 9.619 -27.461 1.00 89.75 160 PRO A O 1
ATOM 1278 N N . SER A 1 161 ? -1.210 11.338 -26.408 1.00 93.88 161 SER A N 1
ATOM 1279 C CA . SER A 1 161 ? -0.093 12.277 -26.569 1.00 93.88 161 SER A CA 1
ATOM 1280 C C . SER A 1 161 ? 1.181 11.891 -25.813 1.00 93.88 161 SER A C 1
ATOM 1282 O O . SER A 1 161 ? 2.245 12.411 -26.131 1.00 93.88 161 SER A O 1
ATOM 1284 N N . THR A 1 162 ? 1.088 11.025 -24.802 1.00 93.56 162 THR A N 1
ATOM 1285 C CA . THR A 1 162 ? 2.237 10.581 -23.995 1.00 93.56 162 THR A CA 1
ATOM 1286 C C . THR A 1 162 ? 2.598 9.118 -24.243 1.00 93.56 162 THR A C 1
ATOM 1288 O O . THR A 1 162 ? 3.481 8.590 -23.572 1.00 93.56 162 THR A O 1
ATOM 1291 N N . ARG A 1 163 ? 1.931 8.447 -25.193 1.00 94.31 163 ARG A N 1
ATOM 1292 C CA . ARG A 1 163 ? 2.145 7.024 -25.474 1.00 94.31 163 ARG A CA 1
ATOM 1293 C C . ARG A 1 163 ? 3.582 6.744 -25.910 1.00 94.31 163 ARG A C 1
ATOM 1295 O O . ARG A 1 163 ? 4.159 7.447 -26.736 1.00 94.31 163 ARG A O 1
ATOM 1302 N N . LEU A 1 164 ? 4.121 5.661 -25.366 1.00 95.06 164 LEU A N 1
ATOM 1303 C CA . LEU A 1 164 ? 5.344 5.022 -25.829 1.00 95.06 164 LEU A CA 1
ATOM 1304 C C . LEU A 1 164 ? 5.054 4.163 -27.078 1.00 95.06 164 LEU A C 1
ATOM 1306 O O . LEU A 1 164 ? 3.891 3.919 -27.399 1.00 95.06 164 LEU A O 1
ATOM 1310 N N . PRO A 1 165 ? 6.091 3.673 -27.776 1.00 96.00 165 PRO A N 1
ATOM 1311 C CA . PRO A 1 165 ? 5.933 2.649 -28.808 1.00 96.00 165 PRO A CA 1
ATOM 1312 C C . PRO A 1 165 ? 5.163 1.408 -28.321 1.00 96.00 165 PRO A C 1
ATOM 1314 O O . PRO A 1 165 ? 5.240 1.040 -27.146 1.00 96.00 165 PRO A O 1
ATOM 1317 N N . ASP A 1 166 ? 4.448 0.735 -29.225 1.00 95.50 166 ASP A N 1
ATOM 1318 C CA . ASP A 1 166 ? 3.526 -0.359 -28.881 1.00 95.50 166 ASP A CA 1
ATOM 1319 C C . ASP A 1 166 ? 4.199 -1.528 -28.148 1.00 95.50 166 ASP A C 1
ATOM 1321 O O . ASP A 1 166 ? 3.565 -2.197 -27.331 1.00 95.50 166 ASP A O 1
ATOM 1325 N N . GLU A 1 167 ? 5.499 -1.760 -28.370 1.00 96.00 167 GLU A N 1
ATOM 1326 C CA . GLU A 1 167 ? 6.232 -2.840 -27.703 1.00 96.00 167 GLU A CA 1
ATOM 1327 C C . GLU A 1 167 ? 6.288 -2.681 -26.177 1.00 96.00 167 GLU A C 1
ATOM 1329 O O . GLU A 1 167 ? 6.439 -3.677 -25.472 1.00 96.00 167 GLU A O 1
ATOM 1334 N N . PHE A 1 168 ? 6.141 -1.459 -25.656 1.00 96.44 168 PHE A N 1
ATOM 1335 C CA . PHE A 1 168 ? 6.075 -1.186 -24.216 1.00 96.44 168 PHE A CA 1
ATOM 1336 C C . PHE A 1 168 ? 4.741 -1.601 -23.582 1.00 96.44 168 PHE A C 1
ATOM 1338 O O . PHE A 1 168 ? 4.652 -1.738 -22.361 1.00 96.44 168 PHE A O 1
ATOM 1345 N N . TYR A 1 169 ? 3.706 -1.804 -24.398 1.00 95.31 169 TYR A N 1
ATOM 1346 C CA . TYR A 1 169 ? 2.370 -2.199 -23.957 1.00 95.31 169 TYR A CA 1
ATOM 1347 C C . TYR A 1 169 ? 2.040 -3.664 -24.277 1.00 95.31 169 TYR A C 1
ATOM 1349 O O . TYR A 1 169 ? 0.929 -4.103 -23.987 1.00 95.31 169 TYR A O 1
ATOM 1357 N N . ASP A 1 170 ? 2.998 -4.420 -24.825 1.00 96.62 170 ASP A N 1
ATOM 1358 C CA . ASP A 1 170 ? 2.926 -5.877 -24.980 1.00 96.62 170 ASP A CA 1
ATOM 1359 C C . ASP A 1 170 ? 2.621 -6.525 -23.616 1.00 96.62 170 ASP A C 1
ATOM 1361 O O . ASP A 1 170 ? 3.277 -6.245 -22.608 1.00 96.62 170 ASP A O 1
ATOM 1365 N N . GLU A 1 171 ? 1.580 -7.360 -23.574 1.00 95.81 171 GLU A N 1
ATOM 1366 C CA . GLU A 1 171 ? 1.076 -7.962 -22.334 1.00 95.81 171 GLU A CA 1
ATOM 1367 C C . GLU A 1 171 ? 2.172 -8.759 -21.626 1.00 95.81 171 GLU A C 1
ATOM 1369 O O . GLU A 1 171 ? 2.421 -8.562 -20.435 1.00 95.81 171 GLU A O 1
ATOM 1374 N N . ARG A 1 172 ? 2.928 -9.557 -22.390 1.00 96.06 172 ARG A N 1
ATOM 1375 C CA . ARG A 1 172 ? 4.023 -10.357 -21.851 1.00 96.06 172 ARG A CA 1
ATOM 1376 C C . ARG A 1 172 ? 5.169 -9.489 -21.341 1.00 96.06 172 ARG A C 1
ATOM 1378 O O . ARG A 1 172 ? 5.778 -9.826 -20.331 1.00 96.06 172 ARG A O 1
ATOM 1385 N N . VAL A 1 173 ? 5.485 -8.383 -22.017 1.00 96.81 173 VAL A N 1
ATOM 1386 C CA . VAL A 1 173 ? 6.481 -7.413 -21.530 1.00 96.81 173 VAL A CA 1
ATOM 1387 C C . VAL A 1 173 ? 6.081 -6.884 -20.155 1.00 96.81 173 VAL A C 1
ATOM 1389 O O . VAL A 1 173 ? 6.892 -6.932 -19.233 1.00 96.81 173 VAL A O 1
ATOM 1392 N N . ARG A 1 174 ? 4.833 -6.435 -19.994 1.00 95.69 174 ARG A N 1
ATOM 1393 C CA . ARG A 1 174 ? 4.338 -5.897 -18.722 1.00 95.69 174 ARG A CA 1
ATOM 1394 C C . ARG A 1 174 ? 4.321 -6.939 -17.606 1.00 95.69 174 ARG A C 1
ATOM 1396 O O . ARG A 1 174 ? 4.843 -6.661 -16.536 1.00 95.69 174 ARG A O 1
ATOM 1403 N N . GLU A 1 175 ? 3.802 -8.139 -17.867 1.00 95.50 175 GLU A N 1
ATOM 1404 C CA . GLU A 1 175 ? 3.799 -9.242 -16.892 1.00 95.50 175 GLU A CA 1
ATOM 1405 C C . GLU A 1 175 ? 5.207 -9.576 -16.388 1.00 95.50 175 GLU A C 1
ATOM 1407 O O . GLU A 1 175 ? 5.427 -9.816 -15.200 1.00 95.50 175 GLU A O 1
ATOM 1412 N N . VAL A 1 176 ? 6.178 -9.619 -17.305 1.00 96.50 176 VAL A N 1
ATOM 1413 C CA . VAL A 1 176 ? 7.564 -9.930 -16.960 1.00 96.50 176 VAL A CA 1
ATOM 1414 C C . VAL A 1 176 ? 8.182 -8.798 -16.141 1.00 96.50 176 VAL A C 1
ATOM 1416 O O . VAL A 1 176 ? 8.864 -9.089 -15.160 1.00 96.50 176 VAL A O 1
ATOM 1419 N N . ILE A 1 177 ? 7.934 -7.538 -16.513 1.00 96.62 177 ILE A N 1
ATOM 1420 C CA . ILE A 1 177 ? 8.377 -6.370 -15.742 1.00 96.62 177 ILE A CA 1
ATOM 1421 C C . ILE A 1 177 ? 7.801 -6.426 -14.322 1.00 96.62 177 ILE A C 1
ATOM 1423 O O . ILE A 1 177 ? 8.584 -6.422 -13.373 1.00 96.62 177 ILE A O 1
ATOM 1427 N N . ASP A 1 178 ? 6.478 -6.553 -14.179 1.00 95.06 178 ASP A N 1
ATOM 1428 C CA . ASP A 1 178 ? 5.794 -6.569 -12.880 1.00 95.06 178 ASP A CA 1
ATOM 1429 C C . ASP A 1 178 ? 6.370 -7.665 -11.978 1.00 95.06 178 ASP A C 1
ATOM 1431 O O . ASP A 1 178 ? 6.800 -7.390 -10.860 1.00 95.06 178 ASP A O 1
ATOM 1435 N N . ARG A 1 179 ? 6.484 -8.899 -12.483 1.00 95.38 179 ARG A N 1
ATOM 1436 C CA . ARG A 1 179 ? 7.021 -10.031 -11.713 1.00 95.38 179 ARG A CA 1
ATOM 1437 C C . ARG A 1 179 ? 8.449 -9.793 -11.217 1.00 95.38 179 ARG A C 1
ATOM 1439 O O . ARG A 1 179 ? 8.753 -10.105 -10.067 1.00 95.38 179 ARG A O 1
ATOM 1446 N N . ILE A 1 180 ? 9.334 -9.273 -12.070 1.00 96.69 180 ILE A N 1
ATOM 1447 C CA . ILE A 1 180 ? 10.736 -9.034 -11.695 1.00 96.69 180 ILE A CA 1
ATOM 1448 C C . ILE A 1 180 ? 10.829 -7.891 -10.677 1.00 96.69 180 ILE A C 1
ATOM 1450 O O . ILE A 1 180 ? 11.554 -8.010 -9.688 1.00 96.69 180 ILE A O 1
ATOM 1454 N N . VAL A 1 181 ? 10.099 -6.795 -10.900 1.00 96.69 181 VAL A N 1
ATOM 1455 C CA . VAL A 1 181 ? 10.128 -5.624 -10.012 1.00 96.69 181 VAL A CA 1
ATOM 1456 C C . VAL A 1 181 ? 9.489 -5.948 -8.658 1.00 96.69 181 VAL A C 1
ATOM 1458 O O . VAL A 1 181 ? 10.024 -5.564 -7.621 1.00 96.69 181 VAL A O 1
ATOM 1461 N N . ILE A 1 182 ? 8.408 -6.726 -8.622 1.00 95.81 182 ILE A N 1
ATOM 1462 C CA . ILE A 1 182 ? 7.805 -7.214 -7.374 1.00 95.81 182 ILE A CA 1
ATOM 1463 C C . ILE A 1 182 ? 8.778 -8.095 -6.589 1.00 95.81 182 ILE A C 1
ATOM 1465 O O . ILE A 1 182 ? 8.917 -7.918 -5.375 1.00 95.81 182 ILE A O 1
ATOM 1469 N N . ASP A 1 183 ? 9.481 -9.017 -7.255 1.00 95.56 183 ASP A N 1
ATOM 1470 C CA . ASP A 1 183 ? 10.491 -9.852 -6.596 1.00 95.56 183 ASP A CA 1
ATOM 1471 C C . ASP A 1 183 ? 11.602 -8.986 -5.984 1.00 95.56 183 ASP A C 1
ATOM 1473 O O . ASP A 1 183 ? 11.934 -9.152 -4.810 1.00 95.56 183 ASP A O 1
ATOM 1477 N N . GLU A 1 184 ? 12.120 -8.010 -6.737 1.00 96.00 184 GLU A N 1
ATOM 1478 C CA . GLU A 1 184 ? 13.132 -7.065 -6.254 1.00 96.00 184 GLU A CA 1
ATOM 1479 C C . GLU A 1 184 ? 12.655 -6.278 -5.025 1.00 96.00 184 GLU A C 1
ATOM 1481 O O . GLU A 1 184 ? 13.375 -6.174 -4.027 1.00 96.00 184 GLU A O 1
ATOM 1486 N N . GLN A 1 185 ? 11.451 -5.706 -5.096 1.00 95.25 185 GLN A N 1
ATOM 1487 C CA . GLN A 1 185 ? 10.980 -4.733 -4.113 1.00 95.25 185 GLN A CA 1
ATOM 1488 C C . GLN A 1 185 ? 10.374 -5.386 -2.867 1.00 95.25 185 GLN A C 1
ATOM 1490 O O . GLN A 1 185 ? 10.495 -4.831 -1.769 1.00 95.25 185 GLN A O 1
ATOM 1495 N N . PHE A 1 186 ? 9.736 -6.555 -3.005 1.00 96.12 186 PHE A N 1
ATOM 1496 C CA . PHE A 1 186 ? 8.850 -7.097 -1.972 1.00 96.12 186 PHE A CA 1
ATOM 1497 C C . PHE A 1 186 ? 9.227 -8.489 -1.457 1.00 96.12 186 PHE A C 1
ATOM 1499 O O . PHE A 1 186 ? 8.914 -8.789 -0.301 1.00 96.12 186 PHE A O 1
ATOM 1506 N N . ARG A 1 187 ? 9.963 -9.322 -2.213 1.00 94.94 187 ARG A N 1
ATOM 1507 C CA . ARG A 1 187 ? 10.288 -10.701 -1.778 1.00 94.94 187 ARG A CA 1
ATOM 1508 C C . ARG A 1 187 ? 10.956 -10.752 -0.406 1.00 94.94 187 ARG A C 1
ATOM 1510 O O . ARG A 1 187 ? 10.666 -11.638 0.397 1.00 94.94 187 ARG A O 1
ATOM 1517 N N . GLY A 1 188 ? 11.838 -9.797 -0.114 1.00 95.88 188 GLY A N 1
ATOM 1518 C CA . GLY A 1 188 ? 12.537 -9.742 1.169 1.00 95.88 188 GLY A CA 1
ATOM 1519 C C . GLY A 1 188 ? 11.596 -9.693 2.377 1.00 95.88 188 GLY A C 1
ATOM 1520 O O . GLY A 1 188 ? 11.918 -10.265 3.417 1.00 95.88 188 GLY A O 1
ATOM 1521 N N . TYR A 1 189 ? 10.419 -9.073 2.241 1.00 95.94 189 TYR A N 1
ATOM 1522 C CA . TYR A 1 189 ? 9.441 -8.945 3.325 1.00 95.94 189 TYR A CA 1
ATOM 1523 C C . TYR A 1 189 ? 8.744 -10.272 3.636 1.00 95.94 189 TYR A C 1
ATOM 1525 O O . TYR A 1 189 ? 8.436 -10.537 4.796 1.00 95.94 189 TYR A O 1
ATOM 1533 N N . GLY A 1 190 ? 8.598 -11.163 2.651 1.00 92.75 190 GLY A N 1
ATOM 1534 C CA . GLY A 1 190 ? 8.138 -12.535 2.887 1.00 92.75 190 GLY A CA 1
ATOM 1535 C C . GLY A 1 190 ? 9.170 -13.399 3.626 1.00 92.75 190 GLY A C 1
ATOM 1536 O O . GLY A 1 190 ? 8.805 -14.315 4.358 1.00 92.75 190 GLY A O 1
ATOM 1537 N N . LEU A 1 191 ? 10.464 -13.081 3.500 1.00 94.00 191 LEU A N 1
ATOM 1538 C CA . LEU A 1 191 ? 11.560 -13.939 3.971 1.00 94.00 191 LEU A CA 1
ATOM 1539 C C . LEU A 1 191 ? 12.220 -13.475 5.273 1.00 94.00 191 LEU A C 1
ATOM 1541 O O . LEU A 1 191 ? 12.605 -14.301 6.097 1.00 94.00 191 LEU A O 1
ATOM 1545 N N . SER A 1 192 ? 12.380 -12.166 5.472 1.00 96.94 192 SER A N 1
ATOM 1546 C CA . SER A 1 192 ? 13.153 -11.613 6.584 1.00 96.94 192 SER A CA 1
ATOM 1547 C C . SER A 1 192 ? 12.258 -10.946 7.618 1.00 96.94 192 SER A C 1
ATOM 1549 O O . SER A 1 192 ? 11.670 -9.891 7.377 1.00 96.94 192 SER A O 1
ATOM 1551 N N . ARG A 1 193 ? 12.221 -11.529 8.822 1.00 95.81 193 ARG A N 1
ATOM 1552 C CA . ARG A 1 193 ? 11.560 -10.919 9.983 1.00 95.81 193 ARG A CA 1
ATOM 1553 C C . ARG A 1 193 ? 12.164 -9.555 10.324 1.00 95.81 193 ARG A C 1
ATOM 1555 O O . ARG A 1 193 ? 11.424 -8.630 10.632 1.00 95.81 193 ARG A O 1
ATOM 1562 N N . GLU A 1 194 ? 13.488 -9.422 10.248 1.00 97.56 194 GLU A N 1
ATOM 1563 C CA . GLU A 1 194 ? 14.175 -8.155 10.524 1.00 97.56 194 GLU A CA 1
ATOM 1564 C C . GLU A 1 194 ? 13.758 -7.069 9.524 1.00 97.56 194 GLU A C 1
ATOM 1566 O O . GLU A 1 194 ? 13.467 -5.943 9.924 1.00 97.56 194 GLU A O 1
ATOM 1571 N N . LEU A 1 195 ? 13.645 -7.418 8.235 1.00 97.19 195 LEU A N 1
ATOM 1572 C CA . LEU A 1 195 ? 13.196 -6.472 7.215 1.00 97.19 195 LEU A CA 1
ATOM 1573 C C . LEU A 1 195 ? 11.749 -6.024 7.456 1.00 97.19 195 LEU A C 1
ATOM 1575 O O . LEU A 1 195 ? 11.468 -4.835 7.334 1.00 97.19 195 LEU A O 1
ATOM 1579 N N . ARG A 1 196 ? 10.850 -6.940 7.846 1.00 96.38 196 ARG A N 1
ATOM 1580 C CA . ARG A 1 196 ? 9.467 -6.583 8.204 1.00 96.38 196 ARG A CA 1
ATOM 1581 C C . ARG A 1 196 ? 9.418 -5.597 9.366 1.00 96.38 196 ARG A C 1
ATOM 1583 O O . ARG A 1 196 ? 8.798 -4.546 9.234 1.00 96.38 196 ARG A O 1
ATOM 1590 N N . ILE A 1 197 ? 10.128 -5.897 10.456 1.00 95.38 197 ILE A N 1
ATOM 1591 C CA . ILE A 1 197 ? 10.164 -5.046 11.656 1.00 95.38 197 ILE A CA 1
ATOM 1592 C C . ILE A 1 197 ? 10.658 -3.641 11.316 1.00 95.38 197 ILE A C 1
ATOM 1594 O O . ILE A 1 197 ? 10.028 -2.657 11.695 1.00 95.38 197 ILE A O 1
ATOM 1598 N N . LEU A 1 198 ? 11.767 -3.539 10.582 1.00 96.50 198 LEU A N 1
ATOM 1599 C CA . LEU A 1 198 ? 12.375 -2.248 10.268 1.00 96.50 198 LEU A CA 1
ATOM 1600 C C . LEU A 1 198 ? 11.636 -1.484 9.163 1.00 96.50 198 LEU A C 1
ATOM 1602 O O . LEU A 1 198 ? 11.675 -0.257 9.152 1.00 96.50 198 LEU A O 1
ATOM 1606 N N . GLY A 1 199 ? 11.011 -2.186 8.217 1.00 96.06 199 GLY A N 1
ATOM 1607 C CA . GLY A 1 199 ? 10.392 -1.576 7.043 1.00 96.06 199 GLY A CA 1
ATOM 1608 C C . GLY A 1 199 ? 8.935 -1.170 7.244 1.00 96.06 199 GLY A C 1
ATOM 1609 O O . GLY A 1 199 ? 8.563 -0.079 6.823 1.00 96.06 199 GLY A O 1
ATOM 1610 N N . VAL A 1 200 ? 8.116 -2.018 7.877 1.00 95.31 200 VAL A N 1
ATOM 1611 C CA . VAL A 1 200 ? 6.666 -1.780 8.024 1.00 95.31 200 VAL A CA 1
ATOM 1612 C C . VAL A 1 200 ? 6.123 -2.068 9.428 1.00 95.31 200 VAL A C 1
ATOM 1614 O O . VAL A 1 200 ? 4.968 -1.763 9.705 1.00 95.31 200 VAL A O 1
ATOM 1617 N N . GLY A 1 201 ? 6.944 -2.591 10.345 1.00 94.19 201 GLY A N 1
ATOM 1618 C CA . GLY A 1 201 ? 6.514 -2.946 11.702 1.00 94.19 201 GLY A CA 1
ATOM 1619 C C . GLY A 1 201 ? 5.890 -1.780 12.471 1.00 94.19 201 GLY A C 1
ATOM 1620 O O . GLY A 1 201 ? 4.870 -1.956 13.120 1.00 94.19 201 GLY A O 1
ATOM 1621 N N . GLN A 1 202 ? 6.423 -0.560 12.334 1.00 92.31 202 GLN A N 1
ATOM 1622 C CA . GLN A 1 202 ? 5.811 0.619 12.968 1.00 92.31 202 GLN A CA 1
ATOM 1623 C C . GLN A 1 202 ? 4.421 0.940 12.401 1.00 92.31 202 GLN A C 1
ATOM 1625 O O . GLN A 1 202 ? 3.520 1.274 13.159 1.00 92.31 202 GLN A O 1
ATOM 1630 N N . LEU A 1 203 ? 4.229 0.816 11.084 1.00 94.25 203 LEU A N 1
ATOM 1631 C CA . LEU A 1 203 ? 2.924 1.033 10.457 1.00 94.25 203 LEU A CA 1
ATOM 1632 C C . LEU A 1 203 ? 1.910 -0.021 10.910 1.00 94.25 203 LEU A C 1
ATOM 1634 O O . LEU A 1 203 ? 0.789 0.324 11.272 1.00 94.25 203 LEU A O 1
ATOM 1638 N N . MET A 1 204 ? 2.304 -1.296 10.904 1.00 93.56 204 MET A N 1
ATOM 1639 C CA . MET A 1 204 ? 1.432 -2.388 11.340 1.00 93.56 204 MET A CA 1
ATOM 1640 C C . MET A 1 204 ? 1.098 -2.286 12.829 1.00 93.56 204 MET A C 1
ATOM 1642 O O . MET A 1 204 ? -0.072 -2.405 13.187 1.00 93.56 204 MET A O 1
ATOM 1646 N N . GLY A 1 205 ? 2.080 -1.950 13.667 1.00 90.88 205 GLY A N 1
ATOM 1647 C CA . GLY A 1 205 ? 1.867 -1.662 15.083 1.00 90.88 205 GLY A CA 1
ATOM 1648 C C . GLY A 1 205 ? 0.888 -0.508 15.306 1.00 90.88 205 GLY A C 1
ATOM 1649 O O . GLY A 1 205 ? -0.042 -0.654 16.092 1.00 90.88 205 GLY A O 1
ATOM 1650 N N . ASP A 1 206 ? 1.017 0.603 14.568 1.00 88.94 206 ASP A N 1
ATOM 1651 C CA . ASP A 1 206 ? 0.078 1.735 14.645 1.00 88.94 206 ASP A CA 1
ATOM 1652 C C . ASP A 1 206 ? -1.360 1.323 14.250 1.00 88.94 206 ASP A C 1
ATOM 1654 O O . ASP A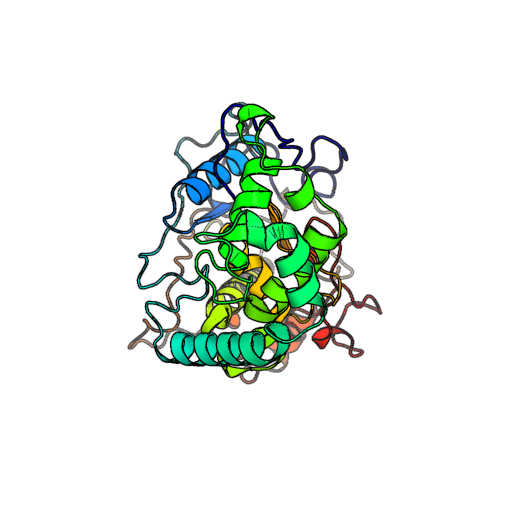 1 206 ? -2.335 1.801 14.837 1.00 88.94 206 ASP A O 1
ATOM 1658 N N . ILE A 1 207 ? -1.513 0.443 13.251 1.00 91.69 207 ILE A N 1
ATOM 1659 C CA . ILE A 1 207 ? -2.817 -0.076 12.801 1.00 91.69 207 ILE A CA 1
ATOM 1660 C C . ILE A 1 207 ? -3.451 -0.959 13.877 1.00 91.69 207 ILE A C 1
ATOM 1662 O O . ILE A 1 207 ? -4.619 -0.756 14.219 1.00 91.69 207 ILE A O 1
ATOM 1666 N N . VAL A 1 208 ? -2.693 -1.917 14.420 1.00 90.69 208 VAL A N 1
ATOM 1667 C CA . VAL A 1 208 ? -3.164 -2.820 15.480 1.00 90.69 208 VAL A CA 1
ATOM 1668 C C . VAL A 1 208 ? -3.493 -2.027 16.743 1.00 90.69 208 VAL A C 1
ATOM 1670 O O . VAL A 1 208 ? -4.567 -2.211 17.311 1.00 90.69 208 VAL A O 1
ATOM 1673 N N . LEU A 1 209 ? -2.647 -1.068 17.130 1.00 86.94 209 LEU A N 1
ATOM 1674 C CA . LEU A 1 209 ? -2.883 -0.197 18.281 1.00 86.94 209 LEU A CA 1
ATOM 1675 C C . LEU A 1 209 ? -4.212 0.556 18.159 1.00 86.94 209 LEU A C 1
ATOM 1677 O O . LEU A 1 209 ? -4.987 0.568 19.106 1.00 86.94 209 LEU A O 1
ATOM 1681 N N . LYS A 1 210 ? -4.538 1.107 16.983 1.00 88.00 210 LYS A N 1
ATOM 1682 C CA . LYS A 1 210 ? -5.834 1.772 16.753 1.00 88.00 210 LYS A CA 1
ATOM 1683 C C . LYS A 1 210 ? -7.029 0.836 16.938 1.00 88.00 210 LYS A C 1
ATOM 1685 O O . LYS A 1 210 ? -8.077 1.275 17.408 1.00 88.00 210 LYS A O 1
ATOM 1690 N N . MET A 1 211 ? -6.893 -0.434 16.558 1.00 89.56 211 MET A N 1
ATOM 1691 C CA . MET A 1 211 ? -7.941 -1.430 16.787 1.00 89.56 211 MET A CA 1
ATOM 1692 C C . MET A 1 211 ? -8.070 -1.750 18.273 1.00 89.56 211 MET A C 1
ATOM 1694 O O . MET A 1 211 ? -9.180 -1.742 18.795 1.00 89.56 211 MET A O 1
ATOM 1698 N N . VAL A 1 212 ? -6.950 -1.965 18.966 1.00 88.62 212 VAL A N 1
ATOM 1699 C CA . VAL A 1 212 ? -6.942 -2.240 20.408 1.00 88.62 212 VAL A CA 1
ATOM 1700 C C . VAL A 1 212 ? -7.494 -1.054 21.206 1.00 88.62 212 VAL A C 1
ATOM 1702 O O . VAL A 1 212 ? -8.315 -1.258 22.095 1.00 88.62 212 VAL A O 1
ATOM 1705 N N . ASP A 1 213 ? -7.149 0.183 20.845 1.00 85.56 213 ASP A N 1
ATOM 1706 C CA . ASP A 1 213 ? -7.703 1.397 21.458 1.00 85.56 213 ASP A CA 1
ATOM 1707 C C . ASP A 1 213 ? -9.233 1.455 21.314 1.00 85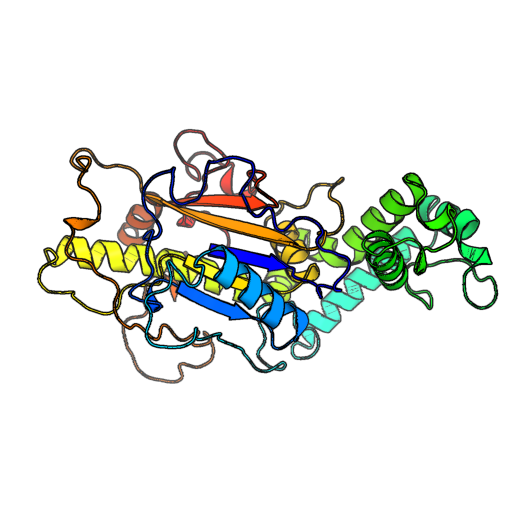.56 213 ASP A C 1
ATOM 1709 O O . ASP A 1 213 ? -9.936 1.827 22.258 1.00 85.56 213 ASP A O 1
ATOM 1713 N N . GLN A 1 214 ? -9.770 1.042 20.158 1.00 87.00 214 GLN A N 1
ATOM 1714 C CA . GLN A 1 214 ? -11.216 0.952 19.930 1.00 87.00 214 GLN A CA 1
ATOM 1715 C C . GLN A 1 214 ? -11.882 -0.115 20.796 1.00 87.00 214 GLN A C 1
ATOM 1717 O O . GLN A 1 214 ? -12.972 0.105 21.332 1.00 87.00 214 GLN A O 1
ATOM 1722 N N . VAL A 1 215 ? -11.214 -1.251 20.968 1.00 87.62 215 VAL A N 1
ATOM 1723 C CA . VAL A 1 215 ? -11.663 -2.337 21.836 1.00 87.62 215 VAL A CA 1
ATOM 1724 C C . VAL A 1 215 ? -11.687 -1.884 23.304 1.00 87.62 215 VAL A C 1
ATOM 1726 O O . VAL A 1 215 ? -12.717 -2.000 23.972 1.00 87.62 215 VAL A O 1
ATOM 1729 N N . GLU A 1 216 ? -10.605 -1.274 23.794 1.00 84.75 216 GLU A N 1
ATOM 1730 C CA . GLU A 1 216 ? -10.535 -0.732 25.155 1.00 84.75 216 GLU A CA 1
ATOM 1731 C C . GLU A 1 216 ? -11.577 0.358 25.414 1.00 84.75 216 GLU A C 1
ATOM 1733 O O . GLU A 1 216 ? -12.186 0.412 26.488 1.00 84.75 216 GLU A O 1
ATOM 1738 N N . TRP A 1 217 ? -11.763 1.261 24.449 1.00 82.06 217 TRP A N 1
ATOM 1739 C CA . TRP A 1 217 ? -12.755 2.324 24.544 1.00 82.06 217 TRP A CA 1
ATOM 1740 C C . TRP A 1 217 ? -14.160 1.750 24.720 1.00 82.06 217 TRP A C 1
ATOM 1742 O O . TRP A 1 217 ? -14.888 2.175 25.622 1.00 82.06 217 TRP A O 1
ATOM 1752 N N . ARG A 1 218 ? -14.519 0.743 23.915 1.00 80.94 218 ARG A N 1
ATOM 1753 C CA . ARG A 1 218 ? -15.825 0.082 23.989 1.00 80.94 218 ARG A CA 1
ATOM 1754 C C . ARG A 1 218 ? -16.074 -0.546 25.362 1.00 80.94 218 ARG A C 1
ATOM 1756 O O . ARG A 1 218 ? -17.137 -0.331 25.934 1.00 80.94 218 ARG A O 1
ATOM 1763 N N . MET A 1 219 ? -15.080 -1.208 25.951 1.00 78.62 219 MET A N 1
ATOM 1764 C CA . MET A 1 219 ? -15.211 -1.781 27.302 1.00 78.62 219 MET A CA 1
ATOM 1765 C C . MET A 1 219 ? -15.422 -0.734 28.387 1.00 78.62 219 MET A C 1
ATOM 1767 O O . MET A 1 219 ? -16.257 -0.914 29.279 1.00 78.62 219 MET A O 1
ATOM 1771 N N . LYS A 1 220 ? -14.659 0.364 28.332 1.00 77.19 220 LYS A N 1
ATOM 1772 C CA . LYS A 1 220 ? -14.806 1.479 29.278 1.00 77.19 220 LYS A CA 1
ATOM 1773 C C . LYS A 1 220 ? -16.213 2.069 29.174 1.00 77.19 220 LYS A C 1
ATOM 1775 O O . LYS A 1 220 ? -16.842 2.342 30.195 1.00 77.19 220 LYS A O 1
ATOM 1780 N N . CYS A 1 221 ? -16.718 2.199 27.950 1.00 71.00 221 CYS A N 1
ATOM 1781 C CA . CYS A 1 221 ? -18.081 2.624 27.650 1.00 71.00 221 CYS A CA 1
ATOM 1782 C C . CYS A 1 221 ? -19.152 1.711 28.266 1.00 71.00 221 CYS A C 1
ATOM 1784 O O . CYS A 1 221 ? -20.060 2.212 28.935 1.00 71.00 221 CYS A O 1
ATOM 1786 N N . ASP A 1 222 ? -19.018 0.395 28.089 1.00 70.38 222 ASP A N 1
ATOM 1787 C CA . ASP A 1 222 ? -19.972 -0.591 28.609 1.00 70.38 222 ASP A CA 1
ATOM 1788 C C . ASP A 1 222 ? -19.958 -0.636 30.152 1.00 70.38 222 ASP A C 1
ATOM 1790 O O . ASP A 1 222 ? -21.009 -0.708 30.788 1.00 70.38 222 ASP A O 1
ATOM 1794 N N . THR A 1 223 ? -18.780 -0.500 30.772 1.00 71.75 223 THR A N 1
ATOM 1795 C CA . THR A 1 223 ? -18.613 -0.555 32.239 1.00 71.75 223 THR A CA 1
ATOM 1796 C C . THR A 1 223 ? -19.129 0.703 32.949 1.00 71.75 223 THR A C 1
ATOM 1798 O O . THR A 1 223 ? -19.690 0.619 34.039 1.00 71.75 223 THR A O 1
ATOM 1801 N N . LEU A 1 224 ? -18.950 1.887 32.350 1.00 65.25 224 LEU A N 1
ATOM 1802 C CA . LEU A 1 224 ? -19.316 3.177 32.956 1.00 65.25 224 LEU A CA 1
ATOM 1803 C C . LEU A 1 224 ? -20.769 3.605 32.673 1.00 65.25 224 LEU A C 1
ATOM 1805 O O . LEU A 1 224 ? -21.146 4.741 32.965 1.00 65.25 224 LEU A O 1
ATOM 1809 N N . GLY A 1 225 ? -21.594 2.719 32.102 1.00 55.19 225 GLY A N 1
ATOM 1810 C CA . GLY A 1 225 ? -23.033 2.944 31.926 1.00 55.19 225 GLY A CA 1
ATOM 1811 C C . GLY A 1 225 ? -23.397 4.082 30.966 1.00 55.19 225 GLY A C 1
ATOM 1812 O O . GLY A 1 225 ? -24.465 4.677 31.107 1.00 55.19 225 GLY A O 1
ATOM 1813 N N . GLY A 1 226 ? -22.518 4.425 30.016 1.00 53.91 226 GLY A N 1
ATOM 1814 C CA . GLY A 1 226 ? -22.743 5.420 28.956 1.00 53.91 226 GLY A CA 1
ATOM 1815 C C . GLY A 1 226 ? -22.954 6.879 29.401 1.00 53.91 226 GLY A C 1
ATOM 1816 O O . GLY A 1 226 ? -22.767 7.790 28.606 1.00 53.91 226 GLY A O 1
ATOM 1817 N N . THR A 1 227 ? -23.321 7.164 30.650 1.00 47.31 227 THR A N 1
ATOM 1818 C CA . THR A 1 227 ? -23.664 8.521 31.114 1.00 47.31 227 THR A CA 1
ATOM 1819 C C . THR A 1 227 ? -22.450 9.371 31.486 1.00 47.31 227 THR A C 1
ATOM 1821 O O . THR A 1 227 ? -22.555 10.599 31.493 1.00 47.31 227 THR A O 1
ATOM 1824 N N . ALA A 1 228 ? -21.292 8.752 31.741 1.00 44.19 228 ALA A N 1
ATOM 1825 C CA . ALA A 1 228 ? -20.091 9.450 32.204 1.00 44.19 228 ALA A CA 1
ATOM 1826 C C . ALA A 1 228 ? -19.096 9.843 31.094 1.00 44.19 228 ALA A C 1
ATOM 1828 O O . ALA A 1 228 ? -18.312 10.769 31.296 1.00 44.19 228 ALA A O 1
ATOM 1829 N N . MET A 1 229 ? -19.112 9.193 29.922 1.00 45.22 229 MET A N 1
ATOM 1830 C CA . MET A 1 229 ? -18.047 9.353 28.921 1.00 45.22 229 MET A CA 1
ATOM 1831 C C . MET A 1 229 ? -18.553 10.046 27.649 1.00 45.22 229 MET A C 1
ATOM 1833 O O . MET A 1 229 ? -18.821 9.423 26.630 1.00 45.22 229 MET A O 1
ATOM 1837 N N . ARG A 1 230 ? -18.704 11.376 27.733 1.00 46.25 230 ARG A N 1
ATOM 1838 C CA . ARG A 1 230 ? -19.169 12.252 26.633 1.00 46.25 230 ARG A CA 1
ATOM 1839 C C . ARG A 1 230 ? -18.032 12.816 25.760 1.00 46.25 230 ARG A C 1
ATOM 1841 O O . ARG A 1 230 ? -18.290 13.701 24.947 1.00 46.25 230 ARG A O 1
ATOM 1848 N N . SER A 1 231 ? -16.795 12.343 25.951 1.00 49.19 231 SER A N 1
ATOM 1849 C CA . SER A 1 231 ? -15.601 12.864 25.271 1.00 49.19 231 SER A CA 1
ATOM 1850 C C . SER A 1 231 ? -14.525 11.788 25.096 1.00 49.19 231 SER A C 1
ATOM 1852 O O . SER A 1 231 ? -14.264 11.031 26.028 1.00 49.19 231 SER A O 1
ATOM 1854 N N . GLY A 1 232 ? -13.844 11.796 23.947 1.00 61.16 232 GLY A N 1
ATOM 1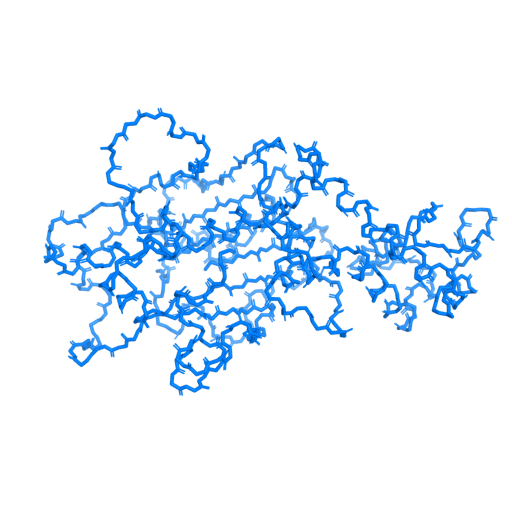855 C CA . GLY A 1 232 ? -12.517 11.193 23.778 1.00 61.16 232 GLY A CA 1
ATOM 1856 C C . GLY A 1 232 ? -12.421 9.817 23.108 1.00 61.16 232 GLY A C 1
ATOM 1857 O O . GLY A 1 232 ? -11.399 9.160 23.283 1.00 61.16 232 GLY A O 1
ATOM 1858 N N . GLY A 1 233 ? -13.442 9.370 22.369 1.00 69.88 233 GLY A N 1
ATOM 1859 C CA . GLY A 1 233 ? -13.399 8.080 21.669 1.00 69.88 233 GLY A CA 1
ATOM 1860 C C . GLY A 1 233 ? -12.412 8.041 20.489 1.00 69.88 233 GLY A C 1
ATOM 1861 O O . GLY A 1 233 ? -12.156 9.088 19.887 1.00 69.88 233 GLY A O 1
ATOM 1862 N N . PRO A 1 234 ? -11.871 6.861 20.131 1.00 83.81 234 PRO A N 1
ATOM 1863 C CA . PRO A 1 234 ? -11.041 6.693 18.942 1.00 83.81 234 PRO A CA 1
ATOM 1864 C C . PRO A 1 234 ? -11.820 7.006 17.654 1.00 83.81 234 PRO A C 1
ATOM 1866 O O . PRO A 1 234 ? -13.049 6.887 17.621 1.00 83.81 234 PRO A O 1
ATOM 1869 N N . PRO A 1 235 ? -11.123 7.378 16.566 1.00 85.88 235 PRO A N 1
ATOM 1870 C CA . PRO A 1 235 ? -11.753 7.614 15.271 1.00 85.88 235 PRO A CA 1
ATOM 1871 C C . PRO A 1 235 ? -12.423 6.336 14.741 1.00 85.88 235 PRO A C 1
ATOM 1873 O O . PRO A 1 235 ? -11.817 5.263 14.745 1.00 85.88 235 PRO A O 1
ATOM 1876 N N . LYS A 1 236 ? -13.642 6.459 14.200 1.00 83.94 236 LYS A N 1
ATOM 1877 C CA . LYS A 1 236 ? -14.356 5.353 13.535 1.00 83.94 236 LYS A CA 1
ATOM 1878 C C . LYS A 1 236 ? -13.708 4.968 12.202 1.00 83.94 236 LYS A C 1
ATOM 1880 O O . LYS A 1 236 ? -13.692 3.795 11.835 1.00 83.94 236 LYS A O 1
ATOM 1885 N N . LEU A 1 237 ? -13.132 5.943 11.491 1.00 88.88 237 LEU A N 1
ATOM 1886 C CA . LEU A 1 237 ? -12.362 5.715 10.270 1.00 88.88 237 LEU A CA 1
ATOM 1887 C C . LEU A 1 237 ? -10.987 6.379 10.371 1.00 88.88 237 LEU A C 1
ATOM 1889 O O . LEU A 1 237 ? -10.866 7.573 10.613 1.00 88.88 237 LEU A O 1
ATOM 1893 N N . SER A 1 238 ? -9.937 5.595 10.126 1.00 92.25 238 SER A N 1
ATOM 1894 C CA . SER A 1 238 ? -8.587 6.108 9.879 1.00 92.25 238 SER A CA 1
ATOM 1895 C C . SER A 1 238 ? -8.239 5.965 8.396 1.00 92.25 238 SER A C 1
ATOM 1897 O O . SER A 1 238 ? -8.333 4.856 7.862 1.00 92.25 238 SER A O 1
ATOM 1899 N N . LEU A 1 239 ? -7.834 7.067 7.764 1.00 93.31 239 LEU A N 1
ATOM 1900 C CA . LEU A 1 239 ? -7.418 7.182 6.368 1.00 93.31 239 LEU A CA 1
ATOM 1901 C C . LEU A 1 239 ? -5.919 7.507 6.306 1.00 93.31 239 LEU A C 1
ATOM 1903 O O . LEU A 1 239 ? -5.494 8.557 6.791 1.00 93.31 239 LEU A O 1
ATOM 1907 N N . LEU A 1 240 ? -5.125 6.601 5.733 1.00 95.56 240 LEU A N 1
ATOM 1908 C CA . LEU A 1 240 ? -3.683 6.764 5.561 1.00 95.56 240 LEU A CA 1
ATOM 1909 C C . LEU A 1 240 ? -3.323 6.897 4.076 1.00 95.56 240 LEU A C 1
ATOM 1911 O O . LEU A 1 240 ? -3.395 5.917 3.339 1.00 95.56 240 LEU A O 1
ATOM 1915 N N . GLY A 1 241 ? -2.908 8.086 3.643 1.00 95.88 241 GLY A N 1
ATOM 1916 C CA . GLY A 1 241 ? -2.359 8.308 2.303 1.00 95.88 241 GLY A CA 1
ATOM 1917 C C . GLY A 1 241 ? -0.878 7.935 2.239 1.00 95.88 241 GLY A C 1
ATOM 1918 O O . GLY A 1 241 ? -0.075 8.444 3.023 1.00 95.88 241 GLY A O 1
ATOM 1919 N N . CYS A 1 242 ? -0.507 7.061 1.309 1.00 95.25 242 CYS A N 1
ATOM 1920 C CA . CYS A 1 242 ? 0.830 6.483 1.201 1.00 95.25 242 CYS A CA 1
ATOM 1921 C C . CYS A 1 242 ? 1.251 6.264 -0.267 1.00 95.25 242 CYS A C 1
ATOM 1923 O O . CYS A 1 242 ? 0.915 7.073 -1.127 1.00 95.25 242 CYS A O 1
ATOM 1925 N N . HIS A 1 243 ? 2.040 5.216 -0.518 1.00 95.12 243 HIS A N 1
ATOM 1926 C CA . HIS A 1 243 ? 2.632 4.881 -1.807 1.00 95.12 243 HIS A CA 1
ATOM 1927 C C . HIS A 1 243 ? 2.381 3.412 -2.172 1.00 95.12 243 HIS A C 1
ATOM 1929 O O . HIS A 1 243 ? 2.208 2.570 -1.286 1.00 95.12 243 HIS A O 1
ATOM 1935 N N . ASP A 1 244 ? 2.475 3.085 -3.454 1.00 93.31 244 ASP A N 1
ATOM 1936 C CA . ASP A 1 244 ? 2.482 1.729 -4.013 1.00 93.31 244 ASP A CA 1
ATOM 1937 C C . ASP A 1 244 ? 3.388 0.785 -3.221 1.00 93.31 244 ASP A C 1
ATOM 1939 O O . ASP A 1 244 ? 3.002 -0.308 -2.802 1.00 93.31 244 ASP A O 1
ATOM 1943 N N . ARG A 1 245 ? 4.594 1.260 -2.917 1.00 93.25 245 ARG A N 1
ATOM 1944 C CA . ARG A 1 245 ? 5.603 0.543 -2.164 1.00 93.25 245 ARG A CA 1
ATOM 1945 C C . ARG A 1 245 ? 5.105 0.206 -0.770 1.00 93.25 245 ARG A C 1
ATOM 1947 O O . ARG A 1 245 ? 5.407 -0.876 -0.288 1.00 93.25 245 ARG A O 1
ATOM 1954 N N . THR A 1 246 ? 4.339 1.086 -0.130 1.00 96.44 246 THR A N 1
ATOM 1955 C CA . THR A 1 246 ? 3.729 0.835 1.182 1.00 96.44 246 THR A CA 1
ATOM 1956 C C . THR A 1 246 ? 2.703 -0.288 1.101 1.00 96.44 246 THR A C 1
ATOM 1958 O O . THR A 1 246 ? 2.751 -1.215 1.907 1.00 96.44 246 THR A O 1
ATOM 1961 N N . ILE A 1 247 ? 1.819 -0.250 0.103 1.00 96.06 247 ILE A N 1
ATOM 1962 C CA . ILE A 1 247 ? 0.823 -1.301 -0.138 1.00 96.06 247 ILE A CA 1
ATOM 1963 C C . ILE A 1 247 ? 1.526 -2.645 -0.368 1.00 96.06 247 ILE A C 1
ATOM 1965 O O . ILE A 1 247 ? 1.252 -3.620 0.332 1.00 96.06 247 ILE A O 1
ATOM 1969 N N . GLY A 1 248 ? 2.501 -2.681 -1.280 1.00 95.56 248 GLY A N 1
ATOM 1970 C CA . GLY A 1 248 ? 3.242 -3.892 -1.620 1.00 95.56 248 GLY A CA 1
ATOM 1971 C C . GLY A 1 248 ? 3.998 -4.496 -0.435 1.00 95.56 248 GLY A C 1
ATOM 1972 O O . GLY A 1 248 ? 3.905 -5.703 -0.204 1.00 95.56 248 GLY A O 1
ATOM 1973 N N . VAL A 1 249 ? 4.688 -3.684 0.380 1.00 95.69 249 VAL A N 1
ATOM 1974 C CA . VAL A 1 249 ? 5.395 -4.211 1.564 1.00 95.69 249 VAL A CA 1
ATOM 1975 C C . VAL A 1 249 ? 4.448 -4.687 2.658 1.00 95.69 249 VAL A C 1
ATOM 1977 O O . VAL A 1 249 ? 4.774 -5.672 3.321 1.00 95.69 249 VAL A O 1
ATOM 1980 N N . VAL A 1 250 ? 3.287 -4.045 2.851 1.00 96.44 250 VAL A N 1
ATOM 1981 C CA . VAL A 1 250 ? 2.262 -4.519 3.797 1.00 96.44 250 VAL A CA 1
ATOM 1982 C C . VAL A 1 250 ? 1.730 -5.874 3.332 1.00 96.44 250 VAL A C 1
ATOM 1984 O O . VAL A 1 250 ? 1.760 -6.834 4.102 1.00 96.44 250 VAL A O 1
ATOM 1987 N N . LEU A 1 251 ? 1.324 -5.997 2.064 1.00 95.69 251 LEU A N 1
ATOM 1988 C CA . LEU A 1 251 ? 0.815 -7.256 1.508 1.00 95.69 251 LEU A CA 1
ATOM 1989 C C . LEU A 1 251 ? 1.854 -8.377 1.580 1.00 95.69 251 LEU A C 1
ATOM 1991 O O . LEU A 1 251 ? 1.534 -9.483 2.015 1.00 95.69 251 LEU A O 1
ATOM 1995 N N . ALA A 1 252 ? 3.107 -8.096 1.219 1.00 95.62 252 ALA A N 1
ATOM 1996 C CA . ALA A 1 252 ? 4.190 -9.069 1.310 1.00 95.62 252 ALA A CA 1
ATOM 1997 C C . ALA A 1 252 ? 4.477 -9.481 2.760 1.00 95.62 252 ALA A C 1
ATOM 1999 O O . ALA A 1 252 ? 4.693 -10.660 3.037 1.00 95.62 252 ALA A O 1
ATOM 2000 N N . SER A 1 253 ? 4.432 -8.532 3.700 1.00 95.25 253 SER A N 1
ATOM 2001 C CA . SER A 1 253 ? 4.664 -8.804 5.123 1.00 95.25 253 SER A CA 1
ATOM 2002 C C . SER A 1 253 ? 3.561 -9.653 5.749 1.00 95.25 253 SER A C 1
ATOM 2004 O O . SER A 1 253 ? 3.853 -10.493 6.599 1.00 95.25 253 SER A O 1
ATOM 2006 N N . LEU A 1 254 ? 2.317 -9.474 5.297 1.00 93.62 254 LEU A N 1
ATOM 2007 C CA . LEU A 1 254 ? 1.166 -10.288 5.693 1.00 93.62 254 LEU A CA 1
ATOM 2008 C C . LEU A 1 254 ? 1.128 -11.661 4.999 1.00 93.62 254 LEU A C 1
ATOM 2010 O O . LEU A 1 254 ? 0.277 -12.482 5.333 1.00 93.62 254 LEU A O 1
ATOM 2014 N N . GLY A 1 255 ? 2.022 -11.930 4.039 1.00 92.75 255 GLY A N 1
ATOM 2015 C CA . GLY A 1 255 ? 1.983 -13.147 3.219 1.00 92.75 255 GLY A CA 1
ATOM 2016 C C . GLY A 1 255 ? 0.799 -13.183 2.246 1.00 92.75 255 GLY A C 1
ATOM 2017 O O . GLY A 1 255 ? 0.347 -14.258 1.861 1.00 92.75 255 GLY A O 1
ATOM 2018 N N . CYS A 1 256 ? 0.279 -12.010 1.887 1.00 91.56 256 CYS A N 1
ATOM 2019 C CA . CYS A 1 256 ? -0.897 -11.804 1.044 1.00 91.56 256 CYS A CA 1
ATOM 2020 C C . CYS A 1 256 ? -0.546 -11.408 -0.399 1.00 91.56 256 CYS A C 1
ATOM 2022 O O . CYS A 1 256 ? -1.448 -11.249 -1.217 1.00 91.56 256 CYS A O 1
ATOM 2024 N N . LEU A 1 257 ? 0.739 -11.232 -0.716 1.00 87.94 257 LEU A N 1
ATOM 2025 C CA . LEU A 1 257 ? 1.201 -10.987 -2.078 1.00 87.94 257 LEU A CA 1
ATOM 2026 C C . LEU A 1 257 ? 1.328 -12.331 -2.811 1.00 87.94 257 LEU A C 1
ATOM 2028 O O . LEU A 1 257 ? 2.186 -13.140 -2.461 1.00 87.94 257 LEU A O 1
ATOM 2032 N N . GLY A 1 258 ? 0.436 -12.595 -3.768 1.00 79.44 258 GLY A N 1
ATOM 2033 C CA . GLY A 1 258 ? 0.459 -13.828 -4.559 1.00 79.44 258 GLY A CA 1
ATOM 2034 C C . GLY A 1 258 ? 1.570 -13.845 -5.614 1.00 79.44 258 GLY A C 1
ATOM 2035 O O . GLY A 1 258 ? 2.072 -12.797 -6.013 1.00 79.44 258 GLY A O 1
ATOM 2036 N N . ASP A 1 259 ? 1.902 -15.033 -6.127 1.00 75.75 259 ASP A N 1
ATOM 2037 C CA . ASP A 1 259 ? 2.943 -15.212 -7.159 1.00 75.75 259 ASP A CA 1
ATOM 2038 C C . ASP A 1 259 ? 2.611 -14.515 -8.492 1.00 75.75 259 ASP A C 1
ATOM 2040 O O . ASP A 1 259 ? 3.503 -14.210 -9.283 1.00 75.75 259 ASP A O 1
ATOM 2044 N N . SER A 1 260 ? 1.322 -14.281 -8.749 1.00 77.81 260 SER A N 1
ATOM 2045 C CA . SER A 1 260 ? 0.799 -13.595 -9.934 1.00 77.81 260 SER A CA 1
ATOM 2046 C C . SER A 1 260 ? 0.266 -12.195 -9.624 1.00 77.81 260 SER A C 1
ATOM 2048 O O . SER A 1 260 ? -0.497 -11.647 -10.420 1.00 77.81 260 SER A O 1
ATOM 2050 N N . GLU A 1 261 ? 0.565 -11.651 -8.443 1.00 86.12 261 GLU A N 1
ATOM 2051 C CA . GLU A 1 261 ? 0.129 -10.301 -8.098 1.00 86.12 261 GLU A CA 1
ATOM 2052 C C . GLU A 1 261 ? 0.840 -9.286 -9.000 1.00 86.12 261 GLU A C 1
ATOM 2054 O O . GLU A 1 261 ? 2.004 -9.469 -9.356 1.00 86.12 261 GLU A O 1
ATOM 2059 N N . GLN A 1 262 ? 0.127 -8.235 -9.397 1.00 90.06 262 GLN A N 1
ATOM 2060 C CA . GLN A 1 262 ? 0.694 -7.134 -10.177 1.00 90.06 262 GLN A CA 1
ATOM 2061 C C . GLN A 1 262 ? 1.167 -6.018 -9.247 1.00 90.06 262 GLN A C 1
ATOM 2063 O O . GLN A 1 262 ? 0.817 -5.983 -8.063 1.00 90.06 262 GLN A O 1
ATOM 2068 N N . TRP A 1 263 ? 1.969 -5.094 -9.784 1.00 93.38 263 TRP A N 1
ATOM 2069 C CA . TRP A 1 263 ? 2.346 -3.899 -9.038 1.00 93.38 263 TRP A CA 1
ATOM 2070 C C . TRP A 1 263 ? 1.074 -3.153 -8.617 1.00 93.38 263 TRP A C 1
ATOM 2072 O O . TRP A 1 263 ? 0.164 -3.061 -9.448 1.00 93.38 263 TRP A O 1
ATOM 2082 N N . PRO A 1 264 ? 0.973 -2.634 -7.376 1.00 93.88 264 PRO A N 1
ATOM 2083 C CA . PRO A 1 264 ? -0.206 -1.889 -6.951 1.00 93.88 264 PRO A CA 1
ATOM 2084 C C . PRO A 1 264 ? -0.525 -0.758 -7.944 1.00 93.88 264 PRO A C 1
ATOM 2086 O O . PRO A 1 264 ? 0.296 0.143 -8.112 1.00 93.88 264 PRO A O 1
ATOM 2089 N N . PRO A 1 265 ? -1.664 -0.803 -8.666 1.00 90.75 265 PRO A N 1
ATOM 2090 C CA . PRO A 1 265 ? -2.040 0.281 -9.568 1.00 90.75 265 PRO A CA 1
ATOM 2091 C C . PRO A 1 265 ? -2.412 1.546 -8.786 1.00 90.75 265 PRO A C 1
ATOM 2093 O O . PRO A 1 265 ? -2.692 1.490 -7.587 1.00 90.75 265 PRO A O 1
ATOM 2096 N N . PHE A 1 266 ? -2.505 2.684 -9.477 1.00 86.88 266 PHE A N 1
ATOM 2097 C CA . PHE A 1 266 ? -3.006 3.922 -8.873 1.00 86.88 266 PHE A CA 1
ATOM 2098 C C . PHE A 1 266 ? -4.352 3.709 -8.202 1.00 86.88 266 PHE A C 1
ATOM 2100 O O . PHE A 1 266 ? -5.178 2.940 -8.697 1.00 86.88 266 PHE A O 1
ATOM 2107 N N . THR A 1 267 ? -4.572 4.433 -7.105 1.00 88.12 267 THR A N 1
ATOM 2108 C CA . THR A 1 267 ? -5.765 4.335 -6.250 1.00 88.12 267 THR A CA 1
ATOM 2109 C C . THR A 1 267 ? -5.927 2.997 -5.533 1.00 88.12 267 THR A C 1
ATOM 2111 O O . THR A 1 267 ? -6.984 2.741 -4.964 1.00 88.12 267 THR A O 1
ATOM 2114 N N . SER A 1 268 ? -4.884 2.160 -5.508 1.00 92.50 268 SER A N 1
ATOM 2115 C CA . SER A 1 268 ? -4.915 0.917 -4.741 1.00 92.50 268 SER A CA 1
ATOM 2116 C C . SER A 1 268 ? -5.088 1.171 -3.256 1.00 92.50 268 SER A C 1
ATOM 2118 O O . SER A 1 268 ? -4.532 2.120 -2.694 1.00 92.50 268 SER A O 1
ATOM 2120 N N . HIS A 1 269 ? -5.796 0.259 -2.598 1.00 93.69 269 HIS A N 1
ATOM 2121 C CA . HIS A 1 269 ? -6.098 0.382 -1.186 1.00 93.69 269 HIS A CA 1
ATOM 2122 C C . HIS A 1 269 ? -6.069 -0.943 -0.434 1.00 93.69 269 HIS A C 1
ATOM 2124 O O . HIS A 1 269 ? -6.451 -1.994 -0.950 1.00 93.69 269 HIS A O 1
ATOM 2130 N N . ILE A 1 270 ? -5.646 -0.877 0.830 1.00 94.75 270 ILE A N 1
ATOM 2131 C CA . ILE A 1 270 ? -5.817 -1.953 1.810 1.00 94.75 270 ILE A CA 1
ATOM 2132 C C . ILE A 1 270 ? -6.806 -1.485 2.866 1.00 94.75 270 ILE A C 1
ATOM 2134 O O . ILE A 1 270 ? -6.600 -0.442 3.485 1.00 94.75 270 ILE A O 1
ATOM 2138 N N . ILE A 1 271 ? -7.845 -2.274 3.116 1.00 95.06 271 ILE A N 1
ATOM 2139 C CA . ILE A 1 271 ? -8.835 -2.007 4.158 1.00 95.06 271 ILE A CA 1
ATOM 2140 C C . ILE A 1 271 ? -8.641 -3.021 5.273 1.00 95.06 271 ILE A C 1
ATOM 2142 O O . ILE A 1 271 ? -8.694 -4.223 5.032 1.00 95.06 271 ILE A O 1
ATOM 2146 N N . PHE A 1 272 ? -8.477 -2.524 6.491 1.00 94.69 272 PHE A N 1
ATOM 2147 C CA . PHE A 1 272 ? -8.566 -3.304 7.713 1.00 94.69 272 PHE A CA 1
ATOM 2148 C C . PHE A 1 272 ? -9.873 -2.972 8.432 1.00 94.69 272 PHE A C 1
ATOM 2150 O O . PHE A 1 272 ? -10.105 -1.820 8.821 1.00 94.69 272 PHE A O 1
ATOM 2157 N N . GLU A 1 273 ? -10.723 -3.972 8.610 1.00 93.19 273 GLU A N 1
ATOM 2158 C CA . GLU A 1 273 ? -12.043 -3.845 9.227 1.00 93.19 273 GLU A CA 1
ATOM 2159 C C . GLU A 1 273 ? -12.054 -4.607 10.548 1.00 93.19 273 GLU A C 1
ATOM 2161 O O . GLU A 1 273 ? -11.655 -5.766 10.575 1.00 93.19 273 GLU A O 1
ATOM 2166 N N . LEU A 1 274 ? -12.507 -3.960 11.622 1.00 91.62 274 LEU A N 1
ATOM 2167 C CA . LEU A 1 274 ? -12.610 -4.551 12.953 1.00 91.62 274 LEU A CA 1
ATOM 2168 C C . LEU A 1 274 ? -14.068 -4.922 13.239 1.00 91.62 274 LEU A C 1
ATOM 2170 O O . LEU A 1 274 ? -14.957 -4.076 13.161 1.00 91.62 274 LEU A O 1
ATOM 2174 N N . PHE A 1 275 ? -14.287 -6.171 13.621 1.00 91.00 275 PHE A N 1
ATOM 2175 C CA . PHE A 1 275 ? -15.573 -6.746 13.990 1.00 91.00 275 PHE A CA 1
ATOM 2176 C C . PHE A 1 275 ? -15.546 -7.179 15.450 1.00 91.00 275 PHE A C 1
ATOM 2178 O O . PHE A 1 275 ? -14.494 -7.498 15.995 1.00 91.00 275 PHE A O 1
ATOM 2185 N N . SER A 1 276 ? -16.719 -7.236 16.070 1.00 87.50 276 SER A N 1
ATOM 2186 C CA . SER A 1 276 ? -16.924 -7.859 17.378 1.00 87.50 276 SER A CA 1
ATOM 2187 C C . SER A 1 276 ? -17.925 -8.995 17.240 1.00 87.50 276 SER A C 1
ATOM 2189 O O . SER A 1 276 ? -18.925 -8.831 16.530 1.00 87.50 276 SER A O 1
ATOM 2191 N N . LYS A 1 277 ? -17.729 -10.094 17.967 1.00 85.00 277 LYS A N 1
ATOM 2192 C CA . LYS A 1 277 ? -18.748 -11.138 18.093 1.00 85.00 277 LYS A CA 1
ATOM 2193 C C . LYS A 1 277 ? -20.030 -10.554 18.692 1.00 85.00 277 LYS A C 1
ATOM 2195 O O . LYS A 1 277 ? -19.978 -9.778 19.645 1.00 85.00 277 LYS A O 1
ATOM 2200 N N . ARG A 1 278 ? -21.195 -10.922 18.150 1.00 76.94 278 ARG A N 1
ATOM 2201 C CA . ARG A 1 278 ? -22.483 -10.586 18.779 1.00 76.94 278 ARG A CA 1
ATOM 2202 C C . ARG A 1 278 ? -22.675 -11.453 20.021 1.00 76.94 278 ARG A C 1
ATOM 2204 O O . ARG A 1 278 ? -22.614 -12.678 19.924 1.00 76.94 278 ARG A O 1
ATOM 2211 N N . THR A 1 279 ? -22.956 -10.837 21.164 1.00 64.56 279 THR A N 1
ATOM 2212 C CA . THR A 1 279 ? -23.343 -11.550 22.387 1.00 64.56 279 THR A CA 1
ATOM 2213 C C . THR A 1 279 ? -24.872 -11.645 22.503 1.00 64.56 279 THR A C 1
ATOM 2215 O O . THR A 1 279 ? -25.584 -10.738 22.062 1.00 64.56 279 THR A O 1
ATOM 2218 N N . PRO A 1 280 ? -25.427 -12.727 23.085 1.00 46.59 280 PRO A N 1
ATOM 2219 C CA . PRO A 1 280 ? -26.864 -12.831 23.341 1.00 46.59 280 PRO A CA 1
ATOM 2220 C C . PRO A 1 280 ? -27.306 -11.726 24.317 1.00 46.59 280 PRO A C 1
ATOM 2222 O O . PRO A 1 280 ? -27.021 -11.795 25.508 1.00 46.59 280 PRO A O 1
ATOM 2225 N N . GLY A 1 281 ? -27.960 -10.681 23.802 1.00 50.50 281 GLY A N 1
ATOM 2226 C CA . GLY A 1 281 ? -28.312 -9.466 24.555 1.00 50.50 281 GLY A CA 1
ATOM 2227 C C . GLY A 1 281 ? -28.038 -8.167 23.790 1.00 50.50 281 GLY A C 1
ATOM 2228 O O . GLY A 1 281 ? -28.676 -7.151 24.075 1.00 50.50 281 GLY A O 1
ATOM 2229 N N . ASP A 1 282 ? -27.177 -8.217 22.766 1.00 50.62 282 ASP A N 1
ATOM 2230 C CA . ASP A 1 282 ? -27.055 -7.177 21.739 1.00 50.62 282 ASP A CA 1
ATOM 2231 C C . ASP A 1 282 ? -28.337 -7.209 20.880 1.00 50.62 282 ASP A C 1
ATOM 2233 O O . ASP A 1 282 ? -28.421 -7.859 19.839 1.00 50.62 282 ASP A O 1
ATOM 2237 N N . SER A 1 283 ? -29.406 -6.580 21.375 1.00 42.25 283 SER A N 1
ATOM 2238 C CA . SER A 1 283 ? -30.572 -6.257 20.541 1.00 42.25 283 SER A CA 1
ATOM 2239 C C . SER A 1 283 ? -30.136 -5.305 19.419 1.00 42.25 283 SER A C 1
ATOM 2241 O O . SER A 1 283 ? -29.096 -4.659 19.553 1.00 42.25 283 SER A O 1
ATOM 2243 N N . ASP A 1 284 ? -30.917 -5.189 18.333 1.00 45.75 284 ASP A N 1
ATOM 2244 C CA . ASP A 1 284 ? -30.744 -4.211 17.231 1.00 45.75 284 ASP A CA 1
ATOM 2245 C C . ASP A 1 284 ? -30.897 -2.742 17.712 1.00 45.75 284 ASP A C 1
ATOM 2247 O O . ASP A 1 284 ? -31.562 -1.897 17.106 1.00 45.75 284 ASP A O 1
ATOM 2251 N N . LEU A 1 285 ? -30.318 -2.414 18.865 1.00 39.69 285 LEU A N 1
ATOM 2252 C CA . LEU A 1 285 ? -30.140 -1.077 19.371 1.00 39.69 285 LEU A CA 1
ATOM 2253 C C . LEU A 1 285 ? -29.214 -0.370 18.396 1.00 39.69 285 LEU A C 1
ATOM 2255 O O . LEU A 1 285 ? -27.999 -0.559 18.414 1.00 39.69 285 LEU A O 1
ATOM 2259 N N . LYS A 1 286 ? -29.827 0.469 17.559 1.00 42.69 286 LYS A N 1
ATOM 2260 C CA . LYS A 1 286 ? -29.154 1.562 16.863 1.00 42.69 286 LYS A CA 1
ATOM 2261 C C . LYS A 1 286 ? -28.103 2.152 17.805 1.00 42.69 286 LYS A C 1
ATOM 2263 O O . LYS A 1 286 ? -28.439 2.532 18.931 1.00 42.69 286 LYS A O 1
ATOM 2268 N N . GLU A 1 287 ? -26.857 2.198 17.339 1.00 44.94 287 GLU A N 1
ATOM 2269 C CA . GLU A 1 287 ? -25.683 2.702 18.069 1.00 44.94 287 GLU A CA 1
ATOM 2270 C C . GLU A 1 287 ? -25.970 4.063 18.747 1.00 44.94 287 GLU A C 1
ATOM 2272 O O . GLU A 1 287 ? -25.471 4.327 19.835 1.00 44.94 287 GLU A O 1
ATOM 2277 N N . ASP A 1 288 ? -26.905 4.838 18.177 1.00 41.44 288 ASP A N 1
ATOM 2278 C CA . ASP A 1 288 ? -27.534 6.066 18.695 1.00 41.44 288 ASP A CA 1
ATOM 2279 C C . ASP A 1 288 ? -28.026 6.033 20.158 1.00 41.44 288 ASP A C 1
ATOM 2281 O O . ASP A 1 288 ? -28.193 7.089 20.766 1.00 41.44 288 ASP A O 1
ATOM 2285 N N . LYS A 1 289 ? -28.299 4.859 20.748 1.00 38.91 289 LYS A N 1
ATOM 2286 C CA . LYS A 1 289 ? -28.734 4.751 22.158 1.00 38.91 289 LYS A CA 1
ATOM 2287 C C . LYS A 1 289 ? -27.625 4.379 23.143 1.00 38.91 289 LYS A C 1
ATOM 2289 O O . LYS A 1 289 ? -27.856 4.474 24.350 1.00 38.91 289 LYS A O 1
ATOM 2294 N N . ARG A 1 290 ? -26.429 3.988 22.684 1.00 48.81 290 ARG A N 1
ATOM 2295 C CA . ARG A 1 290 ? -25.251 3.944 23.563 1.00 48.81 290 ARG A CA 1
ATOM 2296 C C . ARG A 1 290 ? -24.702 5.367 23.608 1.00 48.81 290 ARG A C 1
ATOM 2298 O O . ARG A 1 290 ? -24.259 5.883 22.593 1.00 48.81 290 ARG A O 1
ATOM 2305 N N . ASN A 1 291 ? -24.731 6.013 24.773 1.00 45.91 291 ASN A N 1
ATOM 2306 C CA . ASN A 1 291 ? -24.284 7.404 24.984 1.00 45.91 291 ASN A CA 1
ATOM 2307 C C . ASN A 1 291 ? -22.752 7.618 24.814 1.00 45.91 291 ASN A C 1
ATOM 2309 O O . ASN A 1 291 ? -22.158 8.464 25.478 1.00 45.91 291 ASN A O 1
ATOM 2313 N N . CYS A 1 292 ? -22.095 6.873 23.928 1.00 50.88 292 CYS A N 1
ATOM 2314 C CA . CYS A 1 292 ? -20.667 6.951 23.646 1.00 50.88 292 CYS A CA 1
ATOM 2315 C C . CYS A 1 292 ? -20.427 7.740 22.359 1.00 50.88 292 CYS A C 1
ATOM 2317 O O . CYS A 1 292 ? -20.117 7.179 21.311 1.00 50.88 292 CYS A O 1
ATOM 2319 N N . LEU A 1 293 ? -20.595 9.061 22.440 1.00 45.06 293 LEU A N 1
ATOM 2320 C CA . LEU A 1 293 ? -20.261 9.958 21.338 1.00 45.06 293 LEU A CA 1
ATOM 2321 C C . LEU A 1 293 ? -18.744 10.225 21.332 1.00 45.06 293 LEU A C 1
ATOM 2323 O O . LEU A 1 293 ? -18.203 10.655 22.357 1.00 45.06 293 LEU A O 1
ATOM 2327 N N . PRO A 1 294 ? -18.038 10.002 20.209 1.00 39.88 294 PRO A N 1
ATOM 2328 C CA . PRO A 1 294 ? -16.688 10.520 20.044 1.00 39.88 294 PRO A CA 1
ATOM 2329 C C . PRO A 1 294 ? -16.758 12.051 20.045 1.00 39.88 294 PRO A C 1
ATOM 2331 O O . PRO A 1 294 ? -17.569 12.636 19.339 1.00 39.88 294 PRO A O 1
ATOM 2334 N N . ARG A 1 295 ? -15.940 12.698 20.878 1.00 40.16 295 ARG A N 1
ATOM 2335 C CA . ARG A 1 295 ? -15.663 14.134 20.781 1.00 40.16 295 ARG A CA 1
ATOM 2336 C C . ARG A 1 295 ? -14.253 14.405 21.279 1.00 40.16 295 ARG A C 1
ATOM 2338 O O . ARG A 1 295 ? -13.965 14.141 22.443 1.00 40.16 295 ARG A O 1
ATOM 2345 N N . ASN A 1 296 ? -13.410 14.945 20.403 1.00 42.59 296 ASN A N 1
ATOM 2346 C CA . ASN A 1 296 ? -12.047 15.422 20.658 1.00 42.59 296 ASN A CA 1
ATOM 2347 C C . ASN A 1 296 ? -11.152 14.479 21.480 1.00 42.59 296 ASN A C 1
ATOM 2349 O O . ASN A 1 296 ? -10.944 14.678 22.678 1.00 42.59 296 ASN A O 1
ATOM 2353 N N . ALA A 1 297 ? -10.514 13.531 20.796 1.00 37.78 297 ALA A N 1
ATOM 2354 C CA . ALA A 1 297 ? -9.231 12.997 21.227 1.00 37.78 297 ALA A CA 1
ATOM 2355 C C . ALA A 1 297 ? -8.177 13.328 20.169 1.00 37.78 297 ALA A C 1
ATOM 2357 O O . ALA A 1 297 ? -8.209 12.821 19.051 1.00 37.78 297 ALA A O 1
ATOM 2358 N N . ASN A 1 298 ? -7.194 14.144 20.544 1.00 39.19 298 ASN A N 1
ATOM 2359 C CA . ASN A 1 298 ? -5.915 14.152 19.853 1.00 39.19 298 ASN A CA 1
ATOM 2360 C C . ASN A 1 298 ? -5.201 12.848 20.238 1.00 39.19 298 ASN A C 1
ATOM 2362 O O . ASN A 1 298 ? -4.283 12.873 21.058 1.00 39.19 298 ASN A O 1
ATOM 2366 N N . THR A 1 299 ? -5.620 11.698 19.696 1.00 41.09 299 THR A N 1
ATOM 2367 C CA . THR A 1 299 ? -4.781 10.491 19.704 1.00 41.09 299 THR A CA 1
ATOM 2368 C C . THR A 1 299 ? -3.646 10.744 18.721 1.00 41.09 299 THR A C 1
ATOM 2370 O O . THR A 1 299 ? -3.662 10.316 17.565 1.00 41.09 299 THR A O 1
ATOM 2373 N N . SER A 1 300 ? -2.715 11.583 19.172 1.00 39.75 300 SER A N 1
ATOM 2374 C CA . SER A 1 300 ? -1.439 11.823 18.530 1.00 39.75 300 SER A CA 1
ATOM 2375 C C . SER A 1 300 ? -0.739 10.481 18.391 1.00 39.75 300 SER A C 1
ATOM 2377 O O . SER A 1 300 ? -0.730 9.687 19.332 1.00 39.75 300 SER A O 1
ATOM 2379 N N . LEU A 1 301 ? -0.158 10.235 17.219 1.00 41.06 301 LEU A N 1
ATOM 2380 C CA . LEU A 1 301 ? 0.768 9.133 17.015 1.00 41.06 301 LEU A CA 1
ATOM 2381 C C . LEU A 1 301 ? 2.041 9.415 17.816 1.00 41.06 301 LEU A C 1
ATOM 2383 O O . LEU A 1 301 ? 3.042 9.869 17.251 1.00 41.06 301 LEU A O 1
ATOM 2387 N N . THR A 1 302 ? 2.010 9.200 19.126 1.00 36.03 302 THR A N 1
ATOM 2388 C CA . THR A 1 302 ? 3.232 9.208 19.915 1.00 36.03 302 THR A CA 1
ATOM 2389 C C . THR A 1 302 ? 4.007 7.950 19.558 1.00 36.03 302 THR A C 1
ATOM 2391 O O . THR A 1 302 ? 3.537 6.826 19.706 1.00 36.03 302 THR A O 1
ATOM 2394 N N . SER A 1 303 ? 5.193 8.165 18.994 1.00 33.97 303 SER A N 1
ATOM 2395 C CA . SER A 1 303 ? 6.171 7.112 18.759 1.00 33.97 303 SER A CA 1
ATOM 2396 C C . SER A 1 303 ? 6.392 6.320 20.050 1.00 33.97 303 SER A C 1
ATOM 2398 O O . SER A 1 303 ? 6.561 6.911 21.119 1.00 33.97 303 SER A O 1
ATOM 2400 N N . ILE A 1 304 ? 6.459 4.991 19.939 1.00 40.91 304 ILE A N 1
ATOM 2401 C CA . ILE A 1 304 ? 6.843 4.077 21.031 1.00 40.91 304 ILE A CA 1
ATOM 2402 C C . ILE A 1 304 ? 8.207 4.478 21.640 1.00 40.91 304 ILE A C 1
ATOM 2404 O O . ILE A 1 304 ? 8.504 4.137 22.782 1.00 40.91 304 ILE A O 1
ATOM 2408 N N . ALA A 1 305 ? 9.028 5.246 20.914 1.00 33.53 305 ALA A N 1
ATOM 2409 C CA . ALA A 1 305 ? 10.357 5.660 21.351 1.00 33.53 305 ALA A CA 1
ATOM 2410 C C . ALA A 1 305 ? 10.400 6.876 22.302 1.00 33.53 305 ALA A C 1
ATOM 2412 O O . ALA A 1 305 ? 11.459 7.119 22.874 1.00 33.53 305 ALA A O 1
ATOM 2413 N N . ASP A 1 306 ? 9.306 7.624 22.499 1.00 31.42 306 ASP A N 1
ATOM 2414 C CA . ASP A 1 306 ? 9.381 8.970 23.108 1.00 31.42 306 ASP A CA 1
ATOM 2415 C C . ASP A 1 306 ? 8.864 9.079 24.557 1.00 31.42 306 ASP A C 1
ATOM 2417 O O . ASP A 1 306 ? 8.647 10.172 25.074 1.00 31.42 306 ASP A O 1
ATOM 2421 N N . GLN A 1 307 ? 8.680 7.957 25.262 1.00 37.28 307 GLN A N 1
ATOM 2422 C CA . GLN A 1 307 ? 8.275 7.973 26.677 1.00 37.28 307 GLN A CA 1
ATOM 2423 C C . GLN A 1 307 ? 9.420 7.595 27.616 1.00 37.28 307 GLN A C 1
ATOM 2425 O O . GLN A 1 307 ? 9.404 6.576 28.309 1.00 37.28 307 GLN A O 1
ATOM 2430 N N . GLY A 1 308 ? 10.414 8.479 27.676 1.00 31.45 308 GLY A N 1
ATOM 2431 C CA . GLY A 1 308 ? 11.314 8.566 28.817 1.00 31.45 308 GLY A CA 1
ATOM 2432 C C . GLY A 1 308 ? 10.567 9.100 30.042 1.00 31.45 308 GLY A C 1
ATOM 2433 O O . GLY A 1 308 ? 10.404 10.303 30.191 1.00 31.45 308 GLY A O 1
ATOM 2434 N N . GLY A 1 309 ? 10.145 8.196 30.928 1.00 35.38 309 GLY A N 1
ATOM 2435 C CA . GLY A 1 309 ? 9.871 8.497 32.336 1.00 35.38 309 GLY A CA 1
ATOM 2436 C C . GLY A 1 309 ? 8.509 9.114 32.664 1.00 35.38 309 GLY A C 1
ATOM 2437 O O . GLY A 1 309 ? 8.393 10.322 32.803 1.00 35.38 309 GLY A O 1
ATOM 2438 N N . LEU A 1 310 ? 7.508 8.264 32.912 1.00 30.92 310 LEU A N 1
ATOM 2439 C CA . LEU A 1 310 ? 6.556 8.355 34.033 1.00 30.92 310 LEU A CA 1
ATOM 2440 C C . LEU A 1 310 ? 5.594 7.165 33.946 1.00 30.92 310 LEU A C 1
ATOM 2442 O O . LEU A 1 310 ? 4.976 6.910 32.918 1.00 30.92 310 LEU A O 1
ATOM 2446 N N . SER A 1 311 ? 5.480 6.431 35.047 1.00 35.41 311 SER A N 1
ATOM 2447 C CA . SER A 1 311 ? 4.632 5.257 35.253 1.00 35.41 311 SER A CA 1
ATOM 2448 C C . SER A 1 311 ? 3.130 5.580 35.148 1.00 35.41 311 SER A C 1
ATOM 2450 O O . SER A 1 311 ? 2.427 5.634 36.157 1.00 35.41 311 SER A O 1
ATOM 2452 N N . LYS A 1 312 ? 2.618 5.807 33.936 1.00 40.31 312 LYS A N 1
ATOM 2453 C CA . LYS A 1 312 ? 1.191 5.667 33.618 1.00 40.31 312 LYS A CA 1
ATOM 2454 C C . LYS A 1 312 ? 0.972 4.262 33.064 1.00 40.31 312 LYS A C 1
ATOM 2456 O O . LYS A 1 312 ? 1.755 3.810 32.236 1.00 40.31 312 LYS A O 1
ATOM 2461 N N . LEU A 1 313 ? -0.057 3.573 33.561 1.00 41.44 313 LEU A N 1
ATOM 2462 C CA . LEU A 1 313 ? -0.486 2.255 33.084 1.00 41.44 313 LEU A CA 1
ATOM 2463 C C . LEU A 1 313 ? -0.505 2.237 31.548 1.00 41.44 313 LEU A C 1
ATOM 2465 O O . LEU A 1 313 ? -1.304 2.941 30.934 1.00 41.44 313 LEU A O 1
ATOM 2469 N N . GLN A 1 314 ? 0.406 1.472 30.947 1.00 54.16 314 GLN A N 1
ATOM 2470 C CA . GLN A 1 314 ? 0.431 1.242 29.506 1.00 54.16 314 GLN A CA 1
ATOM 2471 C C . GLN A 1 314 ? -0.848 0.492 29.117 1.00 54.16 314 GLN A C 1
ATOM 2473 O O . GLN A 1 314 ? -1.132 -0.562 29.693 1.00 54.16 314 GLN A O 1
ATOM 2478 N N . GLY A 1 315 ? -1.608 1.032 28.159 1.00 60.78 315 GLY A N 1
ATOM 2479 C CA . GLY A 1 315 ? -2.751 0.331 27.562 1.00 60.78 315 GLY A CA 1
ATOM 2480 C C . GLY A 1 315 ? -2.325 -1.011 26.956 1.00 60.78 315 GLY A C 1
ATOM 2481 O O . GLY A 1 315 ? -1.138 -1.234 26.699 1.00 60.78 315 GLY A O 1
ATOM 2482 N N . ILE A 1 316 ? -3.278 -1.916 26.743 1.00 68.44 316 ILE A N 1
ATOM 2483 C CA . ILE A 1 316 ? -3.073 -3.254 26.170 1.00 68.44 316 ILE A CA 1
ATOM 2484 C C . ILE A 1 316 ? -2.249 -3.146 24.879 1.00 68.44 316 ILE A C 1
ATOM 2486 O O . ILE A 1 316 ? -1.211 -3.789 24.757 1.00 68.44 316 ILE A O 1
ATOM 2490 N N . GLY A 1 317 ? -2.614 -2.231 23.976 1.00 60.47 317 GLY A N 1
ATOM 2491 C CA . GLY A 1 317 ? -1.952 -2.078 22.675 1.00 60.47 317 GLY A CA 1
ATOM 2492 C C . GLY A 1 317 ? -0.512 -1.547 22.724 1.00 60.47 317 GLY A C 1
ATOM 2493 O O . GLY A 1 317 ? 0.188 -1.594 21.719 1.00 60.47 317 GLY A O 1
ATOM 2494 N N . GLN A 1 318 ? -0.036 -1.053 23.873 1.00 62.19 318 GLN A N 1
ATOM 2495 C CA . GLN A 1 318 ? 1.338 -0.550 24.036 1.00 62.19 318 GLN A CA 1
ATOM 2496 C C . GLN A 1 318 ? 2.316 -1.626 24.535 1.00 62.19 318 GLN A C 1
ATOM 2498 O O . GLN A 1 318 ? 3.502 -1.350 24.734 1.00 62.19 318 GLN A O 1
ATOM 2503 N N . ARG A 1 319 ? 1.833 -2.854 24.759 1.00 68.31 319 ARG A N 1
ATOM 2504 C CA . ARG A 1 319 ? 2.637 -4.006 25.177 1.00 68.31 319 ARG A CA 1
ATOM 2505 C C . ARG A 1 319 ? 2.625 -5.081 24.080 1.00 68.31 319 ARG A C 1
ATOM 2507 O O . ARG A 1 319 ? 1.602 -5.241 23.422 1.00 68.31 319 ARG A O 1
ATOM 2514 N N . PRO A 1 320 ? 3.722 -5.847 23.902 1.00 65.12 320 PRO A N 1
ATOM 2515 C CA . PRO A 1 320 ? 3.702 -7.046 23.065 1.00 65.12 320 PRO A CA 1
ATOM 2516 C C . PRO A 1 320 ? 2.641 -8.033 23.550 1.00 65.12 320 PRO A C 1
ATOM 2518 O O . PRO A 1 320 ? 2.475 -8.174 24.766 1.00 65.12 320 PRO A O 1
ATOM 2521 N N . VAL A 1 321 ? 2.027 -8.776 22.625 1.00 63.62 321 VAL A N 1
ATOM 2522 C CA . VAL A 1 321 ? 0.992 -9.782 22.939 1.00 63.62 321 VAL A CA 1
ATOM 2523 C C . VAL A 1 321 ? 1.458 -10.778 24.007 1.00 63.62 321 VAL A C 1
ATOM 2525 O O . VAL A 1 321 ? 0.711 -11.129 24.909 1.00 63.62 321 VAL A O 1
ATOM 2528 N N . THR A 1 322 ? 2.744 -11.142 24.012 1.00 67.62 322 THR A N 1
ATOM 2529 C CA . THR A 1 322 ? 3.347 -12.042 25.019 1.00 67.62 322 THR A CA 1
ATOM 2530 C C . THR A 1 322 ? 3.287 -11.533 26.463 1.00 67.62 322 THR A C 1
ATOM 2532 O O . THR A 1 322 ? 3.625 -12.272 27.388 1.00 67.62 322 THR A O 1
ATOM 2535 N N . LYS A 1 323 ? 2.916 -10.267 26.673 1.00 74.94 323 LYS A N 1
ATOM 2536 C CA . LYS A 1 323 ? 2.754 -9.642 27.988 1.00 74.94 323 LYS A CA 1
ATOM 2537 C C . LYS A 1 323 ? 1.290 -9.401 28.354 1.00 74.94 323 LYS A C 1
ATOM 2539 O O . LYS A 1 323 ? 1.043 -8.671 29.319 1.00 74.94 323 LYS A O 1
ATOM 2544 N N . TYR A 1 324 ? 0.340 -9.926 27.586 1.00 77.50 324 TYR A N 1
ATOM 2545 C CA . TYR A 1 324 ? -1.080 -9.815 27.898 1.00 77.50 324 TYR A CA 1
ATOM 2546 C C . TYR A 1 324 ? -1.449 -10.797 29.008 1.00 77.50 324 TYR A C 1
ATOM 2548 O O . TYR A 1 324 ? -0.879 -11.877 29.145 1.00 77.50 324 TYR A O 1
ATOM 2556 N N . THR A 1 325 ? -2.373 -10.383 29.867 1.00 79.50 325 THR A N 1
ATOM 2557 C CA . THR A 1 325 ? -2.989 -11.287 30.840 1.00 79.50 325 THR A CA 1
ATOM 2558 C C . THR A 1 325 ? -4.008 -12.176 30.132 1.00 79.50 325 THR A C 1
ATOM 2560 O O . THR A 1 325 ? -4.595 -11.773 29.131 1.00 79.50 325 THR A O 1
ATOM 2563 N N . THR A 1 326 ? -4.304 -13.351 30.691 1.00 79.06 326 THR A N 1
ATOM 2564 C CA . THR A 1 326 ? -5.309 -14.270 30.127 1.00 79.06 326 THR A CA 1
ATOM 2565 C C . THR A 1 326 ? -6.667 -13.597 29.901 1.00 79.06 326 THR A C 1
ATOM 2567 O O . THR A 1 326 ? -7.344 -13.888 28.923 1.00 79.06 326 THR A O 1
ATOM 2570 N N . ASN A 1 327 ? -7.058 -12.667 30.779 1.00 79.75 327 ASN A N 1
ATOM 2571 C CA . ASN A 1 327 ? -8.307 -11.926 30.628 1.00 79.75 327 ASN A CA 1
ATOM 2572 C C . ASN A 1 327 ? -8.250 -10.920 29.465 1.00 79.75 327 ASN A C 1
ATOM 2574 O O . ASN A 1 327 ? -9.226 -10.776 28.738 1.00 79.75 327 ASN A O 1
ATOM 2578 N N . GLU A 1 328 ? -7.120 -10.232 29.269 1.00 81.75 328 GLU A N 1
ATOM 2579 C CA . GLU A 1 328 ? -6.925 -9.312 28.136 1.00 81.75 328 GLU A CA 1
ATOM 2580 C C . GLU A 1 328 ? -6.950 -10.065 26.798 1.00 81.75 328 GLU A C 1
ATOM 2582 O O . GLU A 1 328 ? -7.631 -9.628 25.873 1.00 81.75 328 GLU A O 1
ATOM 2587 N N . GLU A 1 329 ? -6.283 -11.222 26.715 1.00 80.56 329 GLU A N 1
ATOM 2588 C CA . GLU A 1 329 ? -6.290 -12.080 25.519 1.00 80.56 329 GLU A CA 1
ATOM 2589 C C . GLU A 1 329 ? -7.699 -12.580 25.185 1.00 80.56 329 GLU A C 1
ATOM 2591 O O . GLU A 1 329 ? -8.181 -12.341 24.081 1.00 80.56 329 GLU A O 1
ATOM 2596 N N . GLN A 1 330 ? -8.400 -13.176 26.159 1.00 82.88 330 GLN A N 1
ATOM 2597 C CA . GLN A 1 330 ? -9.782 -13.648 25.980 1.00 82.88 330 GLN A CA 1
ATOM 2598 C C . GLN A 1 330 ? -10.715 -12.542 25.501 1.00 82.88 330 GLN A C 1
ATOM 2600 O O . GLN A 1 330 ? -11.639 -12.776 24.729 1.00 82.88 330 GLN A O 1
ATOM 2605 N N . THR A 1 331 ? -10.476 -11.322 25.968 1.00 83.75 331 THR A N 1
ATOM 2606 C CA . THR A 1 331 ? -11.294 -10.187 25.583 1.00 83.75 331 THR A CA 1
ATOM 2607 C C . THR A 1 331 ? -11.027 -9.763 24.135 1.00 83.75 331 THR A C 1
ATOM 2609 O O . THR A 1 331 ? -11.966 -9.456 23.401 1.00 83.75 331 THR A O 1
ATOM 2612 N N . LEU A 1 332 ? -9.763 -9.739 23.707 1.00 84.94 332 LEU A N 1
ATOM 2613 C CA . LEU A 1 332 ? -9.391 -9.428 22.324 1.00 84.94 332 LEU A CA 1
ATOM 2614 C C . LEU A 1 332 ? -9.800 -10.539 21.341 1.00 84.94 332 LEU A C 1
ATOM 2616 O O . LEU A 1 332 ? -10.050 -10.239 20.176 1.00 84.94 332 LEU A O 1
ATOM 2620 N N . ASP A 1 333 ? -9.917 -11.787 21.798 1.00 85.44 333 ASP A N 1
ATOM 2621 C CA . ASP A 1 333 ? -10.378 -12.927 20.990 1.00 85.44 333 ASP A CA 1
ATOM 2622 C C . ASP A 1 333 ? -11.855 -12.831 20.569 1.00 85.44 333 ASP A C 1
ATOM 2624 O O . ASP A 1 333 ? -12.269 -13.469 19.601 1.00 85.44 333 ASP A O 1
ATOM 2628 N N . GLU A 1 334 ? -12.647 -11.980 21.227 1.00 89.06 334 GLU A N 1
ATOM 2629 C CA . GLU A 1 334 ? -14.019 -11.656 20.811 1.00 89.06 334 GLU A CA 1
ATOM 2630 C C . GLU A 1 334 ? -14.072 -10.628 19.664 1.00 89.06 334 GLU A C 1
ATOM 2632 O O . GLU A 1 334 ? -15.155 -10.261 19.191 1.00 89.06 334 GLU A O 1
ATOM 2637 N N . TYR A 1 335 ? -12.909 -10.158 19.201 1.00 91.44 335 TYR A N 1
ATOM 2638 C CA . TYR A 1 335 ? -12.772 -9.227 18.092 1.00 91.44 335 TYR A CA 1
ATOM 2639 C C . TYR A 1 335 ? -12.019 -9.855 16.928 1.00 91.44 335 TYR A C 1
ATOM 2641 O O . TYR A 1 335 ? -11.039 -10.584 17.092 1.00 91.44 335 TYR A O 1
ATOM 2649 N N . PHE A 1 336 ? -12.469 -9.520 15.723 1.00 92.88 336 PHE A N 1
ATOM 2650 C CA . PHE A 1 336 ? -11.960 -10.104 14.493 1.00 92.88 336 PHE A CA 1
ATOM 2651 C C . PHE A 1 336 ? -11.593 -9.035 13.482 1.00 92.88 336 PHE A C 1
ATOM 2653 O O . PHE A 1 336 ? -12.207 -7.971 13.442 1.00 92.88 336 PHE A O 1
ATOM 2660 N N . VAL A 1 337 ? -10.614 -9.326 12.636 1.00 94.38 337 VAL A N 1
ATOM 2661 C CA . VAL A 1 337 ? -10.143 -8.411 11.607 1.00 94.38 337 VAL A CA 1
ATOM 2662 C C . VAL A 1 337 ? -10.210 -9.058 10.241 1.00 94.38 337 VAL A C 1
ATOM 2664 O O . VAL A 1 337 ? -9.696 -10.157 10.025 1.00 94.38 337 VAL A O 1
ATOM 2667 N N . ARG A 1 338 ? -10.814 -8.327 9.305 1.00 94.19 338 ARG A N 1
ATOM 2668 C CA . ARG A 1 338 ? -10.794 -8.641 7.878 1.00 94.19 338 ARG A CA 1
ATOM 2669 C C . ARG A 1 338 ? -9.841 -7.700 7.169 1.00 94.19 338 ARG A C 1
ATOM 2671 O O . ARG A 1 338 ? -9.854 -6.495 7.429 1.00 94.19 338 ARG A O 1
ATOM 2678 N N . VAL A 1 339 ? -9.060 -8.244 6.241 1.00 94.19 339 VAL A N 1
ATOM 2679 C CA . VAL A 1 339 ? -8.207 -7.453 5.351 1.00 94.19 339 VAL A CA 1
ATOM 2680 C C . VAL A 1 339 ? -8.717 -7.575 3.924 1.00 94.19 339 VAL A C 1
ATOM 2682 O O . VAL A 1 339 ? -8.959 -8.681 3.444 1.00 94.19 339 VAL A O 1
ATOM 2685 N N . LYS A 1 340 ? -8.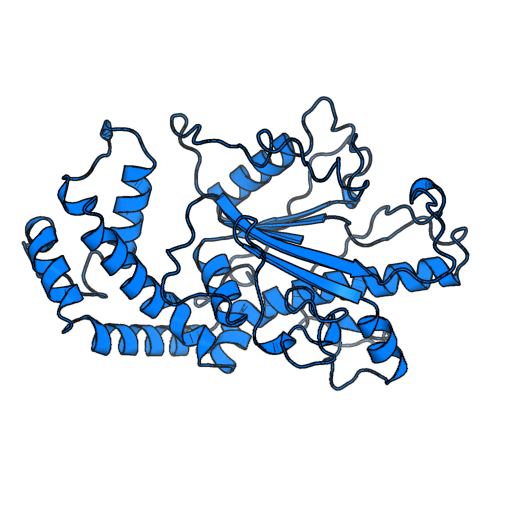871 -6.444 3.238 1.00 93.56 340 LYS A N 1
ATOM 2686 C CA . LYS A 1 340 ? -9.182 -6.383 1.807 1.00 93.56 340 LYS A CA 1
ATOM 2687 C C . LYS A 1 340 ? -8.071 -5.653 1.069 1.00 93.56 340 LYS A C 1
ATOM 2689 O O . LYS A 1 340 ? -7.538 -4.686 1.601 1.00 93.56 340 LYS A O 1
ATOM 2694 N N . TYR A 1 341 ? -7.759 -6.086 -0.144 1.00 93.94 341 TYR A N 1
ATOM 2695 C CA . TYR A 1 341 ? -6.902 -5.366 -1.084 1.00 93.94 341 TYR A CA 1
ATOM 2696 C C . TYR A 1 341 ? -7.690 -5.124 -2.364 1.00 93.94 341 TYR A C 1
ATOM 2698 O O . TYR A 1 341 ? -8.144 -6.090 -2.976 1.00 93.94 341 TYR A O 1
ATOM 2706 N N . ASN A 1 342 ? -7.887 -3.859 -2.736 1.00 91.19 342 ASN A N 1
ATOM 2707 C CA . ASN A 1 342 ? -8.746 -3.469 -3.859 1.00 91.19 342 ASN A CA 1
ATOM 2708 C C . ASN A 1 342 ? -10.102 -4.199 -3.802 1.00 91.19 342 ASN A C 1
ATOM 2710 O O . ASN A 1 342 ? -10.521 -4.864 -4.747 1.00 91.19 342 ASN A O 1
ATOM 2714 N N . ASP A 1 343 ? -10.714 -4.168 -2.612 1.00 87.88 343 ASP A N 1
ATOM 2715 C CA . ASP A 1 343 ? -11.986 -4.813 -2.241 1.00 87.88 343 ASP A CA 1
ATOM 2716 C C . ASP A 1 343 ? -12.017 -6.351 -2.283 1.00 87.88 343 ASP A C 1
ATOM 2718 O O . ASP A 1 343 ? -12.963 -6.971 -1.790 1.00 87.88 343 ASP A O 1
ATOM 2722 N N . ARG A 1 344 ? -10.946 -6.997 -2.755 1.00 91.88 344 ARG A N 1
ATOM 2723 C CA . ARG A 1 344 ? -10.771 -8.447 -2.662 1.00 91.88 344 ARG A CA 1
ATOM 2724 C C . ARG A 1 344 ? -10.422 -8.833 -1.231 1.00 91.88 344 ARG A C 1
ATOM 2726 O O . ARG A 1 344 ? -9.420 -8.378 -0.684 1.00 91.88 344 ARG A O 1
ATOM 2733 N N . ILE A 1 345 ? -11.226 -9.713 -0.639 1.00 93.12 345 ILE A N 1
ATOM 2734 C CA . ILE A 1 345 ? -10.954 -10.282 0.685 1.00 93.12 345 ILE A CA 1
ATOM 2735 C C . ILE A 1 345 ? -9.650 -11.086 0.636 1.00 93.12 345 ILE A C 1
ATOM 2737 O O . ILE A 1 345 ? -9.462 -11.938 -0.233 1.00 93.12 345 ILE A O 1
ATOM 2741 N N . MET A 1 346 ? -8.758 -10.812 1.585 1.00 92.56 346 MET A N 1
ATOM 2742 C CA . MET A 1 346 ? -7.453 -11.451 1.705 1.00 92.56 346 MET A CA 1
ATOM 2743 C C . MET A 1 346 ? -7.466 -12.502 2.816 1.00 92.56 346 MET A C 1
ATOM 2745 O O . MET A 1 346 ? -8.120 -12.339 3.844 1.00 92.56 346 MET A O 1
ATOM 2749 N N . THR A 1 347 ? -6.698 -13.576 2.632 1.00 92.50 347 THR A N 1
ATOM 2750 C CA . THR A 1 347 ? -6.524 -14.631 3.641 1.00 92.50 347 THR A CA 1
ATOM 2751 C C . THR A 1 347 ? -5.092 -14.626 4.153 1.00 92.50 347 THR A C 1
ATOM 2753 O O . THR A 1 347 ? -4.196 -15.152 3.489 1.00 92.50 347 THR A O 1
ATOM 2756 N N . ILE A 1 348 ? -4.890 -14.092 5.358 1.00 92.94 348 ILE A N 1
ATOM 2757 C CA . ILE A 1 348 ? -3.577 -14.033 6.009 1.00 92.94 348 ILE A CA 1
ATOM 2758 C C . ILE A 1 348 ? -3.153 -15.455 6.416 1.00 92.94 348 ILE A C 1
ATOM 2760 O O . ILE A 1 348 ? -3.827 -16.077 7.243 1.00 92.94 348 ILE A O 1
ATOM 2764 N N . PRO A 1 349 ? -2.033 -16.000 5.896 1.00 91.06 349 PRO A N 1
ATOM 2765 C CA . PRO A 1 349 ? -1.597 -17.360 6.215 1.00 91.06 349 PRO A CA 1
ATOM 2766 C C . PRO A 1 349 ? -1.418 -17.620 7.716 1.00 91.06 349 PRO A C 1
ATOM 2768 O O . PRO A 1 349 ? -1.757 -18.701 8.195 1.00 91.06 349 PRO A O 1
ATOM 2771 N N . GLY A 1 350 ? -0.951 -16.616 8.469 1.00 85.75 350 GLY A N 1
ATOM 2772 C CA . GLY A 1 350 ? -0.749 -16.702 9.920 1.00 85.75 350 GLY A CA 1
ATOM 2773 C C . GLY A 1 350 ? -2.024 -16.940 10.740 1.00 85.75 350 GLY A C 1
ATOM 2774 O O . GLY A 1 350 ? -1.932 -17.467 11.850 1.00 85.75 350 GLY A O 1
ATOM 2775 N N . CYS A 1 351 ? -3.200 -16.622 10.188 1.00 87.31 351 CYS A N 1
ATOM 2776 C CA . CYS A 1 351 ? -4.490 -16.785 10.860 1.00 87.31 351 CYS A CA 1
ATOM 2777 C C . CYS A 1 351 ? -5.239 -18.063 10.470 1.00 87.31 351 CYS A C 1
ATOM 2779 O O . CYS A 1 351 ? -6.321 -18.293 10.983 1.00 87.31 351 CYS A O 1
ATOM 2781 N N . ARG A 1 352 ? -4.716 -18.901 9.562 1.00 88.06 352 ARG A N 1
ATOM 2782 C CA . ARG A 1 352 ? -5.451 -20.083 9.054 1.00 88.06 352 ARG A CA 1
ATOM 2783 C C . ARG A 1 352 ? -5.577 -21.227 10.061 1.00 88.06 352 ARG A C 1
ATOM 2785 O O . ARG A 1 352 ? -6.298 -22.186 9.810 1.00 88.06 352 ARG A O 1
ATOM 2792 N N . VAL A 1 353 ? -4.808 -21.180 11.145 1.00 88.00 353 VAL A N 1
ATOM 2793 C CA . VAL A 1 353 ? -4.805 -22.230 12.168 1.00 88.00 353 VAL A CA 1
ATOM 2794 C C . VAL A 1 353 ? -6.137 -22.192 12.932 1.00 88.00 353 VAL A C 1
ATOM 2796 O O . VAL A 1 353 ? -6.548 -21.100 13.328 1.00 88.00 353 VAL A O 1
ATOM 2799 N N . PRO A 1 354 ? -6.788 -23.344 13.194 1.00 86.94 354 PRO A N 1
ATOM 2800 C CA . PRO A 1 354 ? -8.002 -23.386 14.003 1.00 86.94 354 PRO A CA 1
ATOM 2801 C C . PRO A 1 354 ? -7.839 -22.639 15.332 1.00 86.94 354 PRO A C 1
ATOM 2803 O O . PRO A 1 354 ? -6.824 -22.789 16.012 1.00 86.94 354 PRO A O 1
ATOM 2806 N N . GLY A 1 355 ? -8.837 -21.827 15.687 1.00 85.25 355 GLY A N 1
ATOM 2807 C CA . GLY A 1 355 ? -8.811 -20.960 16.871 1.00 85.25 355 GLY A CA 1
ATOM 2808 C C . GLY A 1 355 ? -8.222 -19.564 16.636 1.00 85.25 355 GLY A C 1
ATOM 2809 O O . GLY A 1 355 ? -8.311 -18.727 17.523 1.00 85.25 355 GLY A O 1
ATOM 2810 N N . LYS A 1 356 ? -7.669 -19.280 15.448 1.00 88.62 356 LYS A N 1
ATOM 2811 C CA . LYS A 1 356 ? -7.150 -17.949 15.072 1.00 88.62 356 LYS A CA 1
ATOM 2812 C C . LYS A 1 356 ? -8.067 -17.152 14.149 1.00 88.62 356 LYS A C 1
ATOM 2814 O O . LYS A 1 356 ? -7.666 -16.118 13.613 1.00 88.62 356 LYS A O 1
ATOM 2819 N N . HIS A 1 357 ? -9.279 -17.643 13.933 1.00 91.00 357 HIS A N 1
ATOM 2820 C CA . HIS A 1 357 ? -10.245 -17.046 13.029 1.00 91.00 357 HIS A CA 1
ATOM 2821 C C . HIS A 1 357 ? -11.681 -17.361 13.465 1.00 91.00 357 HIS A C 1
ATOM 2823 O O . HIS A 1 357 ? -11.914 -18.319 14.206 1.00 91.00 357 HIS A O 1
ATOM 2829 N N . PHE A 1 358 ? -12.639 -16.558 13.008 1.00 90.31 358 PHE A N 1
ATOM 2830 C CA . PHE A 1 358 ? -14.052 -16.691 13.373 1.00 90.31 358 PHE A CA 1
ATOM 2831 C C . PHE A 1 358 ? -14.681 -17.945 12.756 1.00 90.31 358 PHE A C 1
ATOM 2833 O O . PHE A 1 358 ? -14.736 -18.049 11.538 1.00 90.31 358 PHE A O 1
ATOM 2840 N N . ASP A 1 359 ? -15.159 -18.890 13.571 1.00 86.88 359 ASP A N 1
ATOM 2841 C CA . ASP A 1 359 ? -16.071 -19.987 13.189 1.00 86.88 359 ASP A CA 1
ATOM 2842 C C . ASP A 1 359 ? -15.766 -20.708 11.850 1.00 86.88 359 ASP A C 1
ATOM 2844 O O . ASP A 1 359 ? -16.670 -21.078 11.104 1.00 86.88 359 ASP A O 1
ATOM 2848 N N . GLY A 1 360 ? -14.489 -20.935 11.519 1.00 85.94 360 GLY A N 1
ATOM 2849 C CA . GLY A 1 360 ? -14.103 -21.570 10.244 1.00 85.94 360 GLY A CA 1
ATOM 2850 C C . GLY A 1 360 ? -13.775 -20.608 9.094 1.00 85.94 360 GLY A C 1
ATOM 2851 O O . GLY A 1 360 ? -13.120 -21.018 8.137 1.00 85.94 360 GLY A O 1
ATOM 2852 N N . ASP A 1 361 ? -14.161 -19.336 9.187 1.00 90.81 361 ASP A N 1
ATOM 2853 C CA . ASP A 1 361 ? -13.874 -18.305 8.189 1.00 90.81 361 ASP A CA 1
ATOM 2854 C C . ASP A 1 361 ? -12.436 -17.791 8.324 1.00 90.81 361 ASP A C 1
ATOM 2856 O O . ASP A 1 361 ? -12.133 -16.862 9.070 1.00 90.81 361 ASP A O 1
ATOM 2860 N N . VAL A 1 362 ? -11.537 -18.391 7.546 1.00 90.88 362 VAL A N 1
ATOM 2861 C CA . VAL A 1 362 ? -10.106 -18.054 7.504 1.00 90.88 362 VAL A CA 1
ATOM 2862 C C . VAL A 1 362 ? -9.799 -16.632 7.008 1.00 90.88 362 VAL A C 1
ATOM 2864 O O . VAL A 1 362 ? -8.639 -16.219 7.050 1.00 90.88 362 VAL A O 1
ATOM 2867 N N . SER A 1 363 ? -10.793 -15.879 6.523 1.00 90.94 363 SER A N 1
ATOM 2868 C CA . SER A 1 363 ? -10.635 -14.468 6.145 1.00 90.94 363 SER A CA 1
ATOM 2869 C C . SER A 1 363 ? -10.855 -13.481 7.297 1.00 90.94 363 SER A C 1
ATOM 2871 O O . SER A 1 363 ? -10.548 -12.295 7.154 1.00 90.94 363 SER A O 1
ATOM 2873 N N . LEU A 1 364 ? -11.348 -13.967 8.441 1.00 92.38 364 LEU A N 1
ATOM 2874 C CA . LEU A 1 364 ? -11.665 -13.171 9.623 1.00 92.38 364 LEU A CA 1
ATOM 2875 C C . LEU A 1 364 ? -10.754 -13.580 10.793 1.00 92.38 364 LEU A C 1
ATOM 2877 O O . LEU A 1 364 ? -11.115 -14.417 11.618 1.00 92.38 364 LEU A O 1
ATOM 2881 N N . CYS A 1 365 ? -9.547 -13.012 10.851 1.00 93.06 365 CYS A N 1
ATOM 2882 C CA . CYS A 1 365 ? -8.550 -13.300 11.892 1.00 93.06 365 CYS A CA 1
ATOM 2883 C C . CYS A 1 365 ? -9.036 -12.852 13.275 1.00 93.06 365 CYS A C 1
ATOM 2885 O O . CYS A 1 365 ? -9.630 -11.785 13.361 1.00 93.06 365 CYS A O 1
ATOM 2887 N N . THR A 1 366 ? -8.708 -13.554 14.365 1.00 91.50 366 THR A N 1
ATOM 2888 C CA . THR A 1 366 ? -8.823 -12.939 15.704 1.00 91.50 366 THR A CA 1
ATOM 2889 C C . THR A 1 366 ? -7.843 -11.770 15.814 1.00 91.50 366 THR A C 1
ATOM 2891 O O . THR A 1 366 ? -6.758 -11.813 15.226 1.00 91.50 366 THR A O 1
ATOM 2894 N N . LEU A 1 367 ? -8.202 -10.722 16.559 1.00 88.19 367 LEU A N 1
ATOM 2895 C CA . LEU A 1 367 ? -7.349 -9.539 16.715 1.00 88.19 367 LEU A CA 1
ATOM 2896 C C . LEU A 1 367 ? -5.981 -9.893 17.327 1.00 88.19 367 LEU A C 1
ATOM 2898 O O . LEU A 1 367 ? -4.966 -9.358 16.896 1.00 88.19 367 LEU A O 1
ATOM 2902 N N . VAL A 1 368 ? -5.941 -10.861 18.249 1.00 83.06 368 VAL A N 1
ATOM 2903 C CA . VAL A 1 368 ? -4.706 -11.388 18.869 1.00 83.06 368 VAL A CA 1
ATOM 2904 C C . VAL A 1 368 ? -3.818 -12.140 17.867 1.00 83.06 368 VAL A C 1
ATOM 2906 O O . VAL A 1 368 ? -2.607 -12.250 18.047 1.00 83.06 368 VAL A O 1
ATOM 2909 N N . SER A 1 369 ? -4.407 -12.681 16.798 1.00 77.94 369 SER A N 1
ATOM 2910 C CA . SER A 1 369 ? -3.693 -13.501 15.813 1.00 77.94 369 SER A CA 1
ATOM 2911 C C . SER A 1 369 ? -3.042 -12.703 14.692 1.00 77.94 369 SER A C 1
ATOM 2913 O O . SER A 1 369 ? -2.281 -13.285 13.910 1.00 77.94 369 SER A O 1
ATOM 2915 N N . ILE A 1 370 ? -3.329 -11.404 14.585 1.00 66.88 370 ILE A N 1
ATOM 2916 C CA . ILE A 1 370 ? -2.653 -10.544 13.617 1.00 66.88 370 ILE A CA 1
ATOM 2917 C C . ILE A 1 370 ? -1.209 -10.375 14.090 1.00 66.88 370 ILE A C 1
ATOM 2919 O O . ILE A 1 370 ? -0.995 -9.943 15.219 1.00 66.88 370 ILE A O 1
ATOM 2923 N N . PRO A 1 371 ? -0.213 -10.748 13.272 1.00 56.12 371 PRO A N 1
ATOM 2924 C CA . PRO A 1 371 ? 1.179 -10.654 13.683 1.00 56.12 371 PRO A CA 1
ATOM 2925 C C . PRO A 1 371 ? 1.582 -9.201 13.970 1.00 56.12 371 PRO A C 1
ATOM 2927 O O . PRO A 1 371 ? 1.345 -8.338 13.121 1.00 56.12 371 PRO A O 1
ATOM 2930 N N . ASP A 1 372 ? 2.232 -8.985 15.118 1.00 47.91 372 ASP A N 1
ATOM 2931 C CA . ASP A 1 372 ? 2.994 -7.766 15.447 1.00 47.91 372 ASP A CA 1
ATOM 2932 C C . ASP A 1 372 ? 4.106 -7.471 14.419 1.00 47.91 372 ASP A C 1
ATOM 2934 O O . ASP A 1 372 ? 4.853 -8.417 14.037 1.00 47.91 372 ASP A O 1
#

Radius of gyration: 22.64 Å; chains: 1; bounding box: 54×48×64 Å

pLDDT: mean 79.9, std 21.16, range [28.08, 98.44]

Foldseek 3Di:
DKEWAFAADDVQLPVDPPPPPPPVCDVPNPAPLDDQADADLQLEAAEEEPDVRLVVVVVVVVCVSAPPVRYPYPDDHDYDYDDLLPDQLWFNCPNDVVLVVLLVVQLVVLQVPPQPDPLQVVLLVLCLCVDVVSDRAGCPDVVHLVVLLVLLQVLVSDDPVSDDPCSSVPPSSQQSSQLSVLSSQAVSLLPDPVNLCNTNVLVLLVVLLLLLQQLVLVVVLVVVQLPPAQEDHRRSYYYYRHHLSSVSNVCSNLVQQDSRHGRQHHGKMKDKDKDFADDPPPDPPRPVPSNNDYDDDPPDPDPLPPDDDDDDPDRPSNDPLVPDDPVSLVSQQRMWIWMDIVNHTTQRPQQCDPSQAPPNPSRIGRSSSRDD